Protein AF-A0A9W6CV17-F1 (afdb_monomer)

Solvent-accessible surface area (backbone atoms only — not comparable to full-atom values): 9770 Å² total; per-residue (Å²): 111,50,43,61,53,13,47,53,50,26,50,51,49,50,50,49,50,48,40,35,46,72,74,51,66,40,60,52,39,63,78,33,70,51,33,26,54,50,50,32,48,41,53,52,23,43,46,44,21,48,51,30,39,49,51,51,51,50,49,57,75,75,49,64,76,83,65,55,75,79,55,59,65,68,59,49,50,50,53,42,50,38,53,51,34,48,50,51,26,53,16,34,45,41,48,72,43,72,82,47,86,52,46,82,39,36,80,65,40,42,60,50,13,60,59,54,61,73,52,98,64,67,48,85,57,50,26,59,52,37,43,52,53,28,52,52,47,50,54,50,51,63,71,46,35,86,81,42,80,62,47,48,74,58,48,51,59,51,53,48,60,74,45,63,90,52,69,56,69,58,57,53,50,51,55,52,54,65,73,73,111

Sequence (181 aa):
MLIAFGFVSLFVVAQLYALLIKVYPIEYFVSGTGRGYLKFGLELTGLVLFVGLTLGLIHRIMHTEQEKVLVDMRLLLLLWLIVATGFMTEAFRFVTEPHDVFIQYSFMMAPLARWLGKFPWQWDVLYPSMWVIHVILIAFFFAVIPFTKFVHIFIAPIGRSITMGRDTSMLKREKIAEGLL

Radius of gyration: 21.6 Å; Cα contacts (8 Å, |Δi|>4): 135; chains: 1; bounding box: 69×31×54 Å

Secondary structure (DSSP, 8-state):
-HHHHHHHHHHHHHHHHHIIIIIS--HHHHTSHHHHHHHHHHHHHHHHHHHHHHHHHHHHHHS-TTGGGTS-HHHHHHHHHHHHHHHHHHHHHHHH-TT-TTGGG-SSHHHHHHHHTTS---HHHHHHHHHHHHHHHHHHHHHHGGGSTTHHHHHHHHHHHHHTTS-HHHHHHHHHHHTT-

Organism: NCBI:txid40218

Structure (mmCIF, N/CA/C/O backbone):
data_AF-A0A9W6CV17-F1
#
_entry.id   AF-A0A9W6CV17-F1
#
loop_
_atom_site.group_PDB
_atom_site.id
_atom_site.type_symbol
_atom_site.label_atom_id
_atom_site.label_alt_id
_atom_site.label_comp_id
_atom_site.label_asym_id
_atom_site.label_entity_id
_atom_site.label_seq_id
_atom_site.pdbx_PDB_ins_code
_atom_site.Cartn_x
_atom_site.Cartn_y
_atom_site.Cartn_z
_atom_site.occupancy
_atom_site.B_iso_or_equiv
_atom_site.auth_seq_id
_atom_site.auth_comp_id
_atom_site.auth_asym_id
_atom_site.auth_atom_id
_atom_site.pdbx_PDB_model_num
ATOM 1 N N . MET A 1 1 ? -6.202 11.620 11.126 1.00 73.19 1 MET A N 1
ATOM 2 C CA . MET A 1 1 ? -6.579 11.870 9.713 1.00 73.19 1 MET A CA 1
ATOM 3 C C . MET A 1 1 ? -5.620 11.229 8.711 1.00 73.19 1 MET A C 1
ATOM 5 O O . MET A 1 1 ? -6.108 10.649 7.752 1.00 73.19 1 MET A O 1
ATOM 9 N N . LEU A 1 2 ? -4.299 11.241 8.953 1.00 86.94 2 LEU A N 1
ATOM 10 C CA . LEU A 1 2 ? -3.296 10.622 8.065 1.00 86.94 2 LEU A CA 1
ATOM 11 C C . LEU A 1 2 ? -3.575 9.151 7.717 1.00 86.94 2 LEU A C 1
ATOM 13 O O . LEU A 1 2 ? -3.533 8.801 6.547 1.00 86.94 2 LEU A O 1
ATOM 17 N N . ILE A 1 3 ? -3.928 8.313 8.702 1.00 88.19 3 ILE A N 1
ATOM 18 C CA . ILE A 1 3 ? -4.226 6.886 8.466 1.00 88.19 3 ILE A CA 1
ATOM 19 C C . ILE A 1 3 ? -5.393 6.718 7.483 1.00 88.19 3 ILE A C 1
ATOM 21 O O . ILE A 1 3 ? -5.276 5.982 6.513 1.00 88.19 3 ILE A O 1
ATOM 25 N N . ALA A 1 4 ? -6.512 7.414 7.702 1.00 87.12 4 ALA A N 1
ATOM 26 C CA . ALA A 1 4 ? -7.693 7.285 6.847 1.00 87.12 4 ALA A CA 1
ATOM 27 C C . ALA A 1 4 ? -7.431 7.808 5.427 1.00 87.12 4 ALA A C 1
ATOM 29 O O . ALA A 1 4 ? -7.748 7.129 4.455 1.00 87.12 4 ALA A O 1
ATOM 30 N N . PHE A 1 5 ? -6.811 8.985 5.307 1.00 89.81 5 PHE A N 1
ATOM 31 C CA . PHE A 1 5 ? -6.459 9.561 4.010 1.00 89.81 5 PHE A CA 1
ATOM 32 C C . PHE A 1 5 ? -5.456 8.683 3.251 1.00 89.81 5 PHE A C 1
ATOM 34 O O . PHE A 1 5 ? -5.683 8.358 2.088 1.00 89.81 5 PHE A O 1
ATOM 41 N N . GLY A 1 6 ? -4.385 8.247 3.919 1.00 92.56 6 GLY A N 1
ATOM 42 C CA . GLY A 1 6 ? -3.386 7.345 3.350 1.00 92.56 6 GLY A CA 1
ATOM 43 C C . GLY A 1 6 ? -3.998 6.016 2.910 1.00 92.56 6 GLY A C 1
ATOM 44 O O . GLY A 1 6 ? -3.751 5.577 1.797 1.00 92.56 6 GLY A O 1
ATOM 45 N N . PHE A 1 7 ? -4.865 5.414 3.729 1.00 92.31 7 PHE A N 1
ATOM 46 C CA . PHE A 1 7 ? -5.537 4.158 3.390 1.00 92.31 7 PHE A CA 1
ATOM 47 C C . PHE A 1 7 ? -6.456 4.293 2.177 1.00 92.31 7 PHE A C 1
ATOM 49 O O . PHE A 1 7 ? -6.349 3.504 1.245 1.00 92.31 7 PHE A O 1
ATOM 56 N N . VAL A 1 8 ? -7.341 5.294 2.166 1.00 91.75 8 VAL A N 1
ATOM 57 C CA . VAL A 1 8 ? -8.293 5.489 1.063 1.00 91.75 8 VAL A CA 1
ATOM 58 C C . VAL A 1 8 ? -7.560 5.814 -0.234 1.00 91.75 8 VAL A C 1
ATOM 60 O O . VAL A 1 8 ? -7.855 5.214 -1.264 1.00 91.75 8 VAL A O 1
ATOM 63 N N . SER A 1 9 ? -6.587 6.725 -0.191 1.00 93.38 9 SER A N 1
ATOM 64 C CA . SER A 1 9 ? -5.805 7.083 -1.377 1.00 93.38 9 SER A CA 1
ATOM 65 C C . SER A 1 9 ? -4.982 5.901 -1.898 1.00 93.38 9 SER A C 1
ATOM 67 O O . SER A 1 9 ? -5.059 5.612 -3.089 1.00 93.38 9 SER A O 1
ATOM 69 N N . LEU A 1 10 ? -4.290 5.158 -1.024 1.00 94.81 10 LEU A N 1
ATOM 70 C CA . LEU A 1 10 ? -3.556 3.950 -1.405 1.00 94.81 10 LEU A CA 1
ATOM 71 C C . LEU A 1 10 ? -4.487 2.909 -2.026 1.00 94.81 10 LEU A C 1
ATOM 73 O O . LEU A 1 10 ? -4.174 2.357 -3.076 1.00 94.81 10 LEU A O 1
ATOM 77 N N . PHE A 1 11 ? -5.644 2.664 -1.408 1.00 93.62 11 PHE A N 1
ATOM 78 C CA . PHE A 1 11 ? -6.626 1.715 -1.917 1.00 93.62 11 PHE A CA 1
ATOM 79 C C . PHE A 1 11 ? -7.116 2.113 -3.314 1.00 93.62 11 PHE A C 1
ATOM 81 O O . PHE A 1 11 ? -7.068 1.294 -4.227 1.00 93.62 11 PHE A O 1
ATOM 88 N N . VAL A 1 12 ? -7.521 3.372 -3.508 1.00 94.81 12 VAL A N 1
ATOM 89 C CA . VAL A 1 12 ? -7.988 3.878 -4.809 1.00 94.81 12 VAL A CA 1
ATOM 90 C C . VAL A 1 12 ? -6.894 3.770 -5.869 1.00 94.81 12 VAL A C 1
ATOM 92 O O . VAL A 1 12 ? -7.147 3.228 -6.942 1.00 94.81 12 VAL A O 1
ATOM 95 N N . VAL A 1 13 ? -5.673 4.228 -5.578 1.00 94.75 13 VAL A N 1
ATOM 96 C CA . VAL A 1 13 ? -4.560 4.163 -6.538 1.00 94.75 13 VAL A CA 1
ATOM 97 C C . VAL A 1 13 ? -4.194 2.708 -6.854 1.00 94.75 13 VAL A C 1
ATOM 99 O O . VAL A 1 13 ? -3.942 2.392 -8.014 1.00 94.75 13 VAL A O 1
ATOM 102 N N . ALA A 1 14 ? -4.237 1.799 -5.875 1.00 93.38 14 ALA A N 1
ATOM 103 C CA . ALA A 1 14 ? -4.003 0.370 -6.091 1.00 93.38 14 ALA A CA 1
ATOM 104 C C . ALA A 1 14 ? -5.071 -0.272 -6.985 1.00 93.38 14 ALA A C 1
ATOM 106 O O . ALA A 1 14 ? -4.726 -1.035 -7.889 1.00 93.38 14 ALA A O 1
ATOM 107 N N . GLN A 1 15 ? -6.350 0.069 -6.790 1.00 94.06 15 GLN A N 1
ATOM 108 C CA . GLN A 1 15 ? -7.419 -0.397 -7.676 1.00 94.06 15 GLN A CA 1
ATOM 109 C C . GLN A 1 15 ? -7.264 0.175 -9.087 1.00 94.06 15 GLN A C 1
ATOM 111 O O . GLN A 1 15 ? -7.367 -0.573 -10.055 1.00 94.06 15 GLN A O 1
ATOM 116 N N . LEU A 1 16 ? -6.950 1.467 -9.227 1.00 93.62 16 LEU A N 1
ATOM 117 C CA . LEU A 1 16 ? -6.692 2.081 -10.532 1.00 93.62 16 LEU A CA 1
ATOM 118 C C . LEU A 1 16 ? -5.502 1.426 -11.240 1.00 93.62 16 LEU A C 1
ATOM 120 O O . LEU A 1 16 ? -5.610 1.093 -12.415 1.00 93.62 16 LEU A O 1
ATOM 124 N N . TYR A 1 17 ? -4.400 1.175 -10.531 1.00 92.50 17 TYR A N 1
ATOM 125 C CA . TYR A 1 17 ? -3.241 0.465 -11.073 1.00 92.50 17 TYR A CA 1
ATOM 126 C C . TYR A 1 17 ? -3.622 -0.930 -11.577 1.00 92.50 17 TYR A C 1
ATOM 128 O O . TYR A 1 17 ? -3.286 -1.297 -12.701 1.00 92.50 17 TYR A O 1
ATOM 136 N N . ALA A 1 18 ? -4.364 -1.702 -10.778 1.00 90.94 18 ALA A N 1
ATOM 137 C CA . ALA A 1 18 ? -4.810 -3.033 -11.175 1.00 90.94 18 ALA A CA 1
ATOM 138 C C . ALA A 1 18 ? -5.755 -2.987 -12.388 1.00 90.94 18 ALA A C 1
ATOM 140 O O . ALA A 1 18 ? -5.575 -3.757 -13.331 1.00 90.94 18 ALA A O 1
ATOM 141 N N . LEU A 1 19 ? -6.722 -2.068 -12.398 1.00 92.81 19 LEU A N 1
ATOM 142 C CA . LEU A 1 19 ? -7.689 -1.921 -13.484 1.00 92.81 19 LEU A CA 1
ATOM 143 C C . LEU A 1 19 ? -7.022 -1.497 -14.795 1.00 92.81 19 LEU A C 1
ATOM 145 O O . LEU A 1 19 ? -7.241 -2.148 -15.810 1.00 92.81 19 LEU A O 1
ATOM 149 N N . LEU A 1 20 ? -6.187 -0.456 -14.774 1.00 92.06 20 LEU A N 1
ATOM 150 C CA . LEU A 1 20 ? -5.591 0.150 -15.974 1.00 92.06 20 LEU A CA 1
ATOM 151 C C . LEU A 1 20 ? -4.464 -0.683 -16.598 1.00 92.06 20 LEU A C 1
ATOM 153 O O . LEU A 1 20 ? -4.095 -0.453 -17.747 1.00 92.06 20 LEU A O 1
ATOM 157 N N . ILE A 1 21 ? -3.890 -1.622 -15.843 1.00 88.25 21 ILE A N 1
ATOM 158 C CA . ILE A 1 21 ? -2.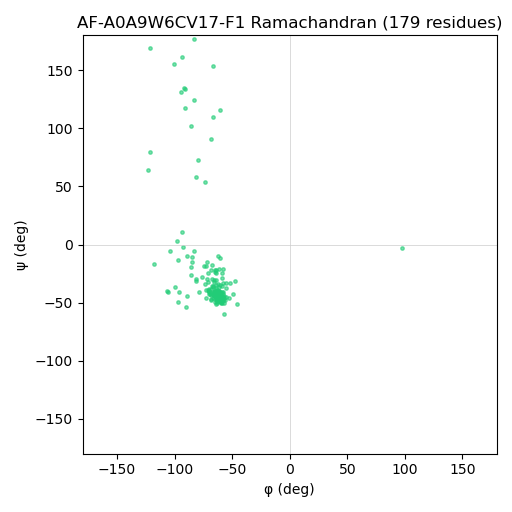785 -2.463 -16.321 1.00 88.25 21 ILE A CA 1
ATOM 159 C C . ILE A 1 21 ? -3.245 -3.892 -16.596 1.00 88.25 21 ILE A C 1
ATOM 161 O O . ILE A 1 21 ? -2.796 -4.484 -17.573 1.00 88.25 21 ILE A O 1
ATOM 165 N N . LYS A 1 22 ? -4.111 -4.467 -15.748 1.00 88.88 22 LYS A N 1
ATOM 166 C CA . LYS A 1 22 ? -4.501 -5.883 -15.860 1.00 88.88 22 LYS A CA 1
ATOM 167 C C . LYS A 1 22 ? -5.849 -6.106 -16.537 1.00 88.88 22 LYS A C 1
ATOM 169 O O . LYS A 1 22 ? -5.994 -7.110 -17.222 1.00 88.88 22 LYS A O 1
ATOM 174 N N . VAL A 1 23 ? -6.833 -5.233 -16.313 1.00 90.69 23 VAL A N 1
ATOM 175 C CA . VAL A 1 23 ? -8.213 -5.455 -16.791 1.00 90.69 23 VAL A CA 1
ATOM 176 C C . VAL A 1 23 ? -8.465 -4.722 -18.105 1.00 90.69 23 VAL A C 1
ATOM 178 O O . VAL A 1 23 ? -8.921 -5.321 -19.072 1.00 90.69 23 VAL A O 1
ATOM 181 N N . TYR A 1 24 ? -8.120 -3.438 -18.150 1.00 90.50 24 TYR A N 1
ATOM 182 C CA . TYR A 1 24 ? -8.226 -2.573 -19.319 1.00 90.50 24 TYR A CA 1
ATOM 183 C C . TYR A 1 24 ? -6.832 -2.038 -19.647 1.00 90.50 24 TYR A C 1
ATOM 185 O O . TYR A 1 24 ? -6.520 -0.919 -19.241 1.00 90.50 24 TYR A O 1
ATOM 193 N N . PRO A 1 2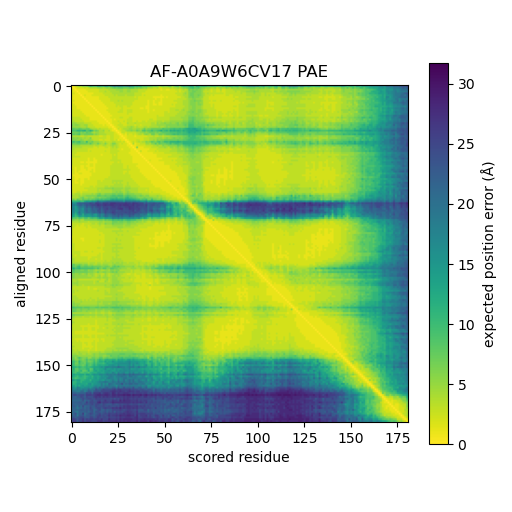5 ? -5.970 -2.836 -20.308 1.00 87.38 25 PRO A N 1
ATOM 194 C CA . PRO A 1 25 ? -4.582 -2.471 -20.568 1.00 87.38 25 PRO A CA 1
ATOM 195 C C . PRO A 1 25 ? -4.514 -1.310 -21.566 1.00 87.38 25 PRO A C 1
ATOM 197 O O . PRO A 1 25 ? -4.477 -1.498 -22.779 1.00 87.38 25 PRO A O 1
ATOM 200 N N . ILE A 1 26 ? -4.509 -0.088 -21.043 1.00 88.19 26 ILE A N 1
ATOM 201 C CA . ILE A 1 26 ? -4.301 1.128 -21.829 1.00 88.19 26 ILE A CA 1
ATOM 202 C C . ILE A 1 26 ? -2.790 1.308 -21.993 1.00 88.19 26 ILE A C 1
ATOM 204 O O . ILE A 1 26 ? -2.075 1.398 -20.995 1.00 88.19 26 ILE A O 1
ATOM 208 N N . GLU A 1 27 ? -2.297 1.409 -23.231 1.00 88.88 27 GLU A N 1
ATOM 209 C CA . GLU A 1 27 ? -0.854 1.458 -23.542 1.00 88.88 27 GLU A CA 1
ATOM 210 C C . GLU A 1 27 ? -0.085 2.486 -22.696 1.00 88.88 27 GLU A C 1
ATOM 212 O O . GLU A 1 27 ? 0.964 2.177 -22.126 1.00 88.88 27 GLU A O 1
ATOM 217 N N . TYR A 1 28 ? -0.662 3.677 -22.506 1.00 89.19 28 TYR A N 1
ATOM 218 C CA . TYR A 1 28 ? -0.089 4.738 -21.674 1.00 89.19 28 TYR A CA 1
ATOM 219 C C . TYR A 1 28 ? 0.215 4.307 -20.224 1.00 89.19 28 TYR A C 1
ATOM 221 O O . TYR A 1 28 ? 1.181 4.783 -19.627 1.00 89.19 28 TYR A O 1
ATOM 229 N N . PHE A 1 29 ? -0.585 3.404 -19.651 1.00 90.00 29 PHE A N 1
ATOM 230 C CA . PHE A 1 29 ? -0.416 2.891 -18.288 1.00 90.00 29 PHE A CA 1
ATOM 231 C C . PHE A 1 29 ? 0.330 1.553 -18.223 1.00 90.00 29 PHE A C 1
ATOM 233 O O . PHE A 1 29 ? 0.772 1.164 -17.144 1.00 90.00 29 PHE A O 1
ATOM 240 N N . VAL A 1 30 ? 0.503 0.854 -19.347 1.00 88.25 30 VAL A N 1
ATOM 241 C CA . VAL A 1 30 ? 1.235 -0.422 -19.411 1.00 88.25 30 VAL A CA 1
ATOM 242 C C . VAL A 1 30 ? 2.723 -0.193 -19.682 1.00 88.25 30 VAL A C 1
ATOM 244 O O . VAL A 1 30 ? 3.574 -0.666 -18.918 1.00 88.25 30 VAL A O 1
ATOM 247 N N . SER A 1 31 ? 3.031 0.544 -20.752 1.00 88.06 31 SER A N 1
ATOM 248 C CA . SER A 1 31 ? 4.391 0.818 -21.235 1.00 88.06 31 SER A CA 1
ATOM 249 C C . SER A 1 31 ? 4.751 2.307 -21.210 1.00 88.06 31 SER A C 1
ATOM 251 O O . SER A 1 31 ? 5.931 2.649 -21.265 1.00 88.06 31 SER A O 1
ATOM 253 N N . GLY A 1 32 ? 3.760 3.194 -21.098 1.00 90.75 32 GLY A N 1
ATOM 254 C CA . GLY A 1 32 ? 3.972 4.637 -21.044 1.00 90.75 32 GLY A CA 1
ATOM 255 C C . GLY A 1 32 ? 4.323 5.187 -19.656 1.00 90.75 32 GLY A C 1
ATOM 256 O O . GLY A 1 32 ? 4.320 4.495 -18.635 1.00 90.75 32 GLY A O 1
ATOM 257 N N . THR A 1 33 ? 4.579 6.496 -19.613 1.00 91.12 33 THR A N 1
ATOM 258 C CA . THR A 1 33 ? 4.910 7.252 -18.390 1.00 91.12 33 THR A CA 1
ATOM 259 C C . THR A 1 33 ? 3.790 7.235 -17.345 1.00 91.12 33 THR A C 1
ATOM 261 O O . THR A 1 33 ? 4.062 7.399 -16.154 1.00 91.12 33 THR A O 1
ATOM 264 N N . GLY A 1 34 ? 2.546 6.959 -17.755 1.00 90.94 34 GLY A N 1
ATOM 265 C CA . GLY A 1 34 ? 1.402 6.781 -16.863 1.00 90.94 34 GLY A CA 1
ATOM 266 C C . GLY A 1 34 ? 1.637 5.714 -15.799 1.00 90.94 34 GLY A C 1
ATOM 267 O O . GLY A 1 34 ? 1.271 5.914 -14.640 1.00 90.94 34 GLY A O 1
ATOM 268 N N . ARG A 1 35 ? 2.325 4.618 -16.149 1.00 91.62 35 ARG A N 1
ATOM 269 C CA . ARG A 1 35 ? 2.703 3.578 -15.181 1.00 91.62 35 ARG A CA 1
ATOM 270 C C . ARG A 1 35 ? 3.614 4.120 -14.087 1.00 91.62 35 ARG A C 1
ATOM 272 O O . ARG A 1 35 ? 3.441 3.786 -12.917 1.00 91.62 35 ARG A O 1
ATOM 279 N N . GLY A 1 36 ? 4.566 4.965 -14.477 1.00 92.25 36 GLY A N 1
ATOM 280 C CA . GLY A 1 36 ? 5.495 5.627 -13.571 1.00 92.25 36 GLY A CA 1
ATOM 281 C C . GLY A 1 36 ? 4.775 6.504 -12.551 1.00 92.25 36 GLY A C 1
ATOM 282 O O . GLY A 1 36 ? 4.997 6.361 -11.351 1.00 92.25 36 GLY A O 1
ATOM 283 N N . TYR A 1 37 ? 3.837 7.340 -13.004 1.00 93.62 37 TYR A N 1
ATOM 284 C CA . TYR A 1 37 ? 3.034 8.175 -12.103 1.00 93.62 37 TYR A CA 1
ATOM 285 C C . TYR A 1 37 ? 2.164 7.360 -11.144 1.00 93.62 37 TYR A C 1
ATOM 287 O O . TYR A 1 37 ? 2.059 7.716 -9.971 1.00 93.62 37 TYR A O 1
ATOM 295 N N . LEU A 1 38 ? 1.572 6.252 -11.603 1.00 93.50 38 LEU A N 1
ATOM 296 C CA . LEU A 1 38 ? 0.816 5.369 -10.715 1.00 93.50 38 LEU A CA 1
ATOM 297 C C . LEU A 1 38 ? 1.721 4.716 -9.662 1.00 93.50 38 LEU A C 1
ATOM 299 O O . LEU A 1 38 ? 1.353 4.696 -8.491 1.00 93.50 38 LEU A O 1
ATOM 303 N N . LYS A 1 39 ? 2.919 4.246 -10.042 1.00 92.62 39 LYS A N 1
ATOM 304 C CA . LYS A 1 39 ? 3.912 3.721 -9.086 1.00 92.62 39 LYS A CA 1
ATOM 305 C C . LYS A 1 39 ? 4.324 4.774 -8.056 1.00 92.62 39 LYS A C 1
ATOM 307 O O . LYS A 1 39 ? 4.309 4.494 -6.861 1.00 92.62 39 LYS A O 1
ATOM 312 N N . PHE A 1 40 ? 4.615 5.995 -8.503 1.00 95.00 40 PHE A N 1
ATOM 313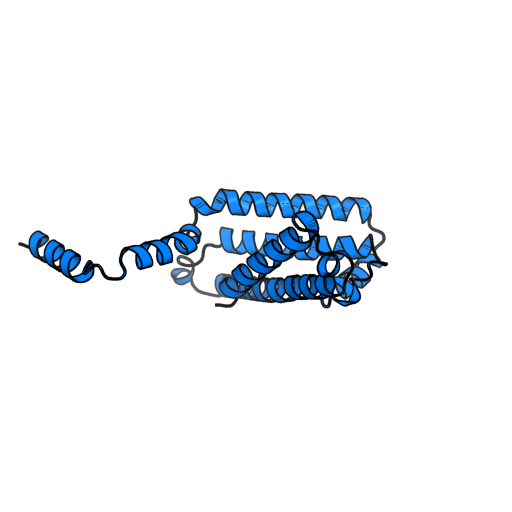 C CA . PHE A 1 40 ? 4.915 7.113 -7.608 1.00 95.00 40 PHE A CA 1
ATOM 314 C C . PHE A 1 40 ? 3.758 7.383 -6.632 1.00 95.00 40 PHE A C 1
ATOM 316 O O . PHE A 1 40 ? 3.973 7.536 -5.431 1.00 95.00 40 PHE A O 1
ATOM 323 N N . GLY A 1 41 ? 2.517 7.388 -7.133 1.00 95.44 41 GLY A N 1
ATOM 324 C CA . GLY A 1 41 ? 1.317 7.554 -6.316 1.00 95.44 41 GLY A CA 1
ATOM 325 C C . GLY A 1 41 ? 1.153 6.455 -5.264 1.00 95.44 41 GLY A C 1
ATOM 326 O O . GLY A 1 41 ? 0.814 6.760 -4.119 1.00 95.44 41 GLY A O 1
ATOM 327 N N . LEU A 1 42 ? 1.437 5.197 -5.614 1.00 95.56 42 LEU A N 1
ATOM 328 C CA . LEU A 1 42 ? 1.421 4.071 -4.674 1.00 95.56 42 LEU A CA 1
ATOM 329 C C . LEU A 1 42 ? 2.453 4.250 -3.558 1.00 95.56 42 LEU A C 1
ATOM 331 O O . LEU A 1 42 ? 2.116 4.078 -2.388 1.00 95.56 42 LEU A O 1
ATOM 335 N N . GLU A 1 43 ? 3.682 4.648 -3.890 1.00 95.62 43 GLU A N 1
ATOM 336 C CA . GLU A 1 43 ? 4.711 4.890 -2.875 1.00 95.62 43 GLU A CA 1
ATOM 337 C C . GLU A 1 43 ? 4.367 6.069 -1.968 1.00 95.62 43 GLU A C 1
ATOM 339 O O . GLU A 1 43 ? 4.490 5.963 -0.748 1.00 95.62 43 GLU A O 1
ATOM 344 N N . LEU A 1 44 ? 3.892 7.178 -2.540 1.00 96.19 44 LEU A N 1
ATOM 345 C CA . LEU A 1 44 ? 3.551 8.377 -1.782 1.00 96.19 44 LEU A CA 1
ATOM 346 C C . LEU A 1 44 ? 2.396 8.116 -0.807 1.00 96.19 44 LEU A C 1
ATOM 348 O O . LEU A 1 44 ? 2.493 8.417 0.383 1.00 96.19 44 LEU A O 1
ATOM 352 N N . THR A 1 45 ? 1.301 7.541 -1.301 1.00 96.38 45 THR A N 1
ATOM 353 C CA . THR A 1 45 ? 0.113 7.251 -0.481 1.00 96.38 45 THR A CA 1
ATOM 354 C C . THR A 1 45 ? 0.389 6.152 0.544 1.00 96.38 45 THR A C 1
ATOM 356 O O . THR A 1 45 ? -0.017 6.273 1.704 1.00 96.38 45 THR A O 1
ATOM 359 N N . GLY A 1 46 ? 1.170 5.138 0.160 1.00 96.25 46 GLY A N 1
ATOM 360 C CA . GLY A 1 46 ? 1.680 4.119 1.069 1.00 96.25 46 GLY A CA 1
ATOM 361 C C . GLY A 1 46 ? 2.527 4.720 2.186 1.00 96.25 46 GLY A C 1
ATOM 362 O O . GLY A 1 46 ? 2.379 4.328 3.341 1.00 96.25 46 GLY A O 1
ATOM 363 N N . LEU A 1 47 ? 3.375 5.707 1.879 1.00 96.31 47 LEU A N 1
ATOM 364 C CA . LEU A 1 47 ? 4.258 6.330 2.864 1.00 96.31 47 LEU A CA 1
ATOM 365 C C . LEU A 1 47 ? 3.458 7.173 3.857 1.00 96.31 47 LEU A C 1
ATOM 367 O O . LEU A 1 47 ? 3.678 7.077 5.063 1.00 96.31 47 LEU A O 1
ATOM 371 N N . VAL A 1 48 ? 2.483 7.943 3.368 1.00 96.75 48 VAL A N 1
ATOM 372 C CA . VAL A 1 48 ? 1.555 8.701 4.222 1.00 96.75 48 VAL A CA 1
ATOM 373 C C . VAL A 1 48 ? 0.820 7.767 5.186 1.00 96.75 48 VAL A C 1
ATOM 375 O O . VAL A 1 48 ? 0.725 8.061 6.382 1.00 96.75 48 VAL A O 1
ATOM 378 N N . LEU A 1 49 ? 0.337 6.623 4.690 1.00 96.38 49 LEU A N 1
ATOM 379 C CA . LEU A 1 49 ? -0.294 5.609 5.528 1.00 96.38 49 LEU A CA 1
ATOM 380 C C . LEU A 1 49 ? 0.697 5.030 6.546 1.00 96.38 49 LEU A C 1
ATOM 382 O O . LEU A 1 49 ? 0.388 4.991 7.735 1.00 96.38 49 LEU A O 1
ATOM 386 N N . PHE A 1 50 ? 1.891 4.626 6.112 1.00 96.75 50 PHE A N 1
ATOM 387 C CA . PHE A 1 50 ? 2.913 4.022 6.967 1.00 96.75 50 PHE A CA 1
ATOM 388 C C . PHE A 1 50 ? 3.350 4.944 8.109 1.00 96.75 50 PHE A C 1
ATOM 390 O O . PHE A 1 50 ? 3.427 4.513 9.261 1.00 96.75 50 PHE A O 1
ATOM 397 N N . VAL A 1 51 ? 3.570 6.229 7.816 1.00 96.44 51 VAL A N 1
ATOM 398 C CA . VAL A 1 51 ? 3.880 7.251 8.825 1.00 96.44 51 VAL A CA 1
ATOM 399 C C . VAL A 1 51 ? 2.710 7.405 9.792 1.00 96.44 51 VAL A C 1
ATOM 401 O O . VAL A 1 51 ? 2.911 7.367 11.004 1.00 96.44 51 VAL A O 1
ATOM 404 N N . GLY A 1 52 ? 1.478 7.502 9.284 1.00 94.12 52 GLY A N 1
ATOM 405 C CA . GLY A 1 52 ? 0.284 7.584 10.124 1.00 94.12 52 GLY A CA 1
ATOM 406 C C . GLY A 1 52 ? 0.136 6.390 11.073 1.00 94.12 52 GLY A C 1
ATOM 407 O O . GLY A 1 52 ? -0.175 6.577 12.248 1.00 94.12 52 GLY A O 1
ATOM 408 N N . LEU A 1 53 ? 0.390 5.174 10.586 1.00 94.06 53 LEU A N 1
ATOM 409 C CA . LEU A 1 53 ? 0.332 3.945 11.381 1.00 94.06 53 LEU A CA 1
ATOM 410 C C . LEU A 1 53 ? 1.451 3.886 12.418 1.00 94.06 53 LEU A C 1
ATOM 412 O O . LEU A 1 53 ? 1.192 3.553 13.570 1.00 94.06 53 LEU A O 1
ATOM 416 N N . THR A 1 54 ? 2.671 4.256 12.031 1.00 94.31 54 THR A N 1
ATOM 417 C CA . THR A 1 54 ? 3.833 4.280 12.929 1.00 94.31 54 THR A CA 1
ATOM 418 C C . THR A 1 54 ? 3.622 5.283 14.062 1.00 94.31 54 THR A C 1
ATOM 420 O O . THR A 1 54 ? 3.789 4.935 15.228 1.00 94.31 54 THR A O 1
ATOM 423 N N . LEU A 1 55 ? 3.154 6.496 13.748 1.00 92.12 55 LEU A N 1
ATOM 424 C CA . LEU A 1 55 ? 2.785 7.490 14.758 1.00 92.12 55 LEU A CA 1
ATOM 425 C C . LEU A 1 55 ? 1.638 6.997 15.647 1.00 92.12 55 LEU A C 1
ATOM 427 O O . LEU A 1 55 ? 1.684 7.193 16.857 1.00 92.12 55 LEU A O 1
ATOM 431 N N . GLY A 1 56 ? 0.640 6.316 15.077 1.00 89.00 56 GLY A N 1
ATOM 432 C CA . GLY A 1 56 ? -0.447 5.705 15.843 1.00 89.00 56 GLY A CA 1
ATOM 433 C C . GLY A 1 56 ? 0.036 4.625 16.817 1.00 89.00 56 GLY A C 1
ATOM 434 O O . GLY A 1 56 ? -0.448 4.558 17.947 1.00 89.00 56 GLY A O 1
ATOM 435 N N . LEU A 1 57 ? 1.007 3.801 16.407 1.00 89.75 57 LEU A N 1
ATOM 436 C CA . LEU A 1 57 ? 1.620 2.776 17.254 1.00 89.75 57 LEU A CA 1
ATOM 437 C C . LEU A 1 57 ? 2.445 3.409 18.378 1.00 89.75 57 LEU A C 1
ATOM 439 O O . LEU A 1 57 ? 2.263 3.042 19.536 1.00 89.75 57 LEU A O 1
ATOM 443 N N . ILE A 1 58 ? 3.293 4.392 18.056 1.00 89.62 58 ILE A N 1
ATOM 444 C CA . ILE A 1 58 ? 4.100 5.130 19.040 1.00 89.62 58 ILE A CA 1
ATOM 445 C C . ILE A 1 58 ? 3.193 5.819 20.062 1.00 89.62 58 ILE A C 1
ATOM 447 O O . ILE A 1 58 ? 3.366 5.632 21.264 1.00 89.62 58 ILE A O 1
ATOM 451 N N . HIS A 1 59 ? 2.184 6.560 19.594 1.00 84.50 59 HIS A N 1
ATOM 452 C CA . HIS A 1 59 ? 1.223 7.243 20.456 1.00 84.50 59 HIS A CA 1
ATOM 453 C C . HIS A 1 59 ? 0.550 6.261 21.420 1.00 84.50 59 HIS A C 1
ATOM 455 O O . HIS A 1 59 ? 0.510 6.510 22.622 1.00 84.50 59 HIS A O 1
ATOM 461 N N . ARG A 1 60 ? 0.125 5.093 20.924 1.00 79.62 60 ARG A N 1
ATOM 462 C CA . ARG A 1 60 ? -0.490 4.051 21.753 1.00 79.62 60 ARG A CA 1
ATOM 463 C C . ARG A 1 60 ? 0.452 3.474 22.809 1.00 79.62 60 ARG A C 1
ATOM 465 O O . ARG A 1 60 ? 0.003 3.177 23.913 1.00 79.62 60 ARG A O 1
ATOM 472 N N . ILE A 1 61 ? 1.718 3.248 22.463 1.00 82.69 61 ILE A N 1
ATOM 473 C CA . ILE A 1 61 ? 2.711 2.715 23.406 1.00 82.69 61 ILE A CA 1
ATOM 474 C C . ILE A 1 61 ? 2.992 3.744 24.509 1.00 82.69 61 ILE A C 1
ATOM 476 O O . ILE A 1 61 ? 3.166 3.365 25.662 1.00 82.69 61 ILE A O 1
ATOM 480 N N . MET A 1 62 ? 2.991 5.035 24.165 1.00 83.69 62 MET A N 1
ATOM 481 C CA . MET A 1 62 ? 3.332 6.119 25.087 1.00 83.69 62 MET A CA 1
ATOM 482 C C . MET A 1 62 ? 2.162 6.631 25.948 1.00 83.69 62 MET A C 1
ATOM 484 O O . MET A 1 62 ? 2.420 7.187 27.010 1.00 83.69 62 MET A O 1
ATOM 488 N N . HIS A 1 63 ? 0.902 6.508 25.511 1.00 76.31 63 HIS A N 1
ATOM 489 C CA . HIS A 1 63 ? -0.255 7.132 26.183 1.00 76.31 63 HIS A CA 1
ATOM 490 C C . HIS A 1 63 ? -1.062 6.150 27.062 1.00 76.31 63 HIS A C 1
ATOM 492 O O . HIS A 1 63 ? -1.019 4.930 26.886 1.00 76.31 63 HIS A O 1
ATOM 498 N N . THR A 1 64 ? -1.771 6.703 28.057 1.00 58.91 64 THR A N 1
ATOM 499 C CA . THR A 1 64 ? -2.408 5.988 29.186 1.00 58.91 64 THR A CA 1
ATOM 500 C C . THR A 1 64 ? -3.572 5.067 28.776 1.00 58.91 64 THR A C 1
ATOM 502 O O . THR A 1 64 ? -4.259 5.291 27.783 1.00 58.91 64 THR A O 1
ATOM 505 N N . GLU A 1 65 ? -3.813 4.024 29.583 1.00 59.97 65 GLU A N 1
ATOM 506 C CA . GLU A 1 65 ? -4.789 2.931 29.380 1.00 59.97 65 GLU A CA 1
ATOM 507 C C . GLU A 1 65 ? -6.211 3.362 28.965 1.00 59.97 65 GLU A C 1
ATOM 509 O O . GLU A 1 65 ? -6.867 2.651 28.203 1.00 59.97 65 GLU A O 1
ATOM 514 N N . GLN A 1 66 ? -6.690 4.533 29.398 1.00 58.53 66 GLN A N 1
ATOM 515 C CA . GLN A 1 66 ? -8.048 5.008 29.092 1.00 58.53 66 GLN A CA 1
ATOM 516 C C . GLN A 1 66 ? -8.260 5.338 27.600 1.00 58.53 66 GLN A C 1
ATOM 518 O O . GLN A 1 66 ? -9.354 5.133 27.076 1.00 58.53 66 GLN A O 1
ATOM 523 N N . GLU A 1 67 ? -7.218 5.762 26.876 1.00 57.41 67 GLU A N 1
ATOM 524 C CA . GLU A 1 67 ? -7.298 6.081 25.437 1.00 57.41 67 GLU A CA 1
ATOM 525 C C . GLU A 1 67 ? -7.122 4.837 24.541 1.00 57.41 67 GLU A C 1
ATOM 527 O O . GLU A 1 67 ? -7.500 4.832 23.363 1.00 57.41 67 GLU A O 1
ATOM 532 N N . LYS A 1 68 ? -6.620 3.723 25.100 1.00 55.75 68 LYS A N 1
ATOM 533 C CA . LYS A 1 68 ? -6.345 2.472 24.365 1.00 55.75 68 LYS A CA 1
ATOM 534 C C . LYS A 1 68 ? -7.605 1.712 23.941 1.00 55.75 68 LYS A C 1
ATOM 536 O O . LYS A 1 68 ? -7.513 0.837 23.079 1.00 55.75 68 LYS A O 1
ATOM 541 N N . VAL A 1 69 ? -8.767 2.047 24.508 1.00 58.19 69 VAL A N 1
ATOM 542 C CA . VAL A 1 69 ? -10.071 1.420 24.209 1.00 58.19 69 VAL A CA 1
ATOM 543 C C . VAL A 1 69 ? -10.594 1.815 22.818 1.00 58.19 69 VAL A C 1
ATOM 545 O O . VAL A 1 69 ? -11.297 1.047 22.147 1.00 58.19 69 VAL A O 1
ATOM 548 N N . LEU A 1 70 ? -10.243 3.014 22.346 1.00 57.72 70 LEU A N 1
ATOM 549 C CA . LEU A 1 70 ? -10.755 3.555 21.086 1.00 57.72 70 LEU A CA 1
ATOM 550 C C . LEU A 1 70 ? -10.033 2.961 19.874 1.00 57.72 70 LEU A C 1
ATOM 552 O O . LEU A 1 70 ? -10.684 2.579 18.897 1.00 57.72 70 LEU A O 1
ATOM 556 N N . VAL A 1 71 ? -8.715 2.795 19.969 1.00 63.16 71 VAL A N 1
ATOM 557 C CA . VAL A 1 71 ? -7.871 2.253 18.900 1.00 63.16 71 VAL A CA 1
ATOM 558 C C . VAL A 1 71 ? -7.744 0.738 19.076 1.00 63.16 71 VAL A C 1
ATOM 560 O O . VAL A 1 71 ? -7.452 0.262 20.168 1.00 63.16 71 VAL A O 1
ATOM 563 N N . ASP A 1 72 ? -7.885 -0.052 18.015 1.00 76.62 72 ASP A N 1
ATOM 564 C CA . ASP A 1 72 ? -7.614 -1.498 18.056 1.00 76.62 72 ASP A CA 1
ATOM 565 C C . ASP A 1 72 ? -6.146 -1.768 17.684 1.00 76.62 72 ASP A C 1
ATOM 567 O O . ASP A 1 72 ? -5.708 -1.438 16.582 1.00 76.62 72 ASP A O 1
ATOM 571 N N . MET A 1 73 ? -5.365 -2.333 18.615 1.00 83.00 73 MET A N 1
ATOM 572 C CA . MET A 1 73 ? -3.927 -2.568 18.415 1.00 83.00 73 MET A CA 1
ATOM 573 C C . MET A 1 73 ? -3.685 -3.593 17.324 1.00 83.00 73 MET A C 1
ATOM 575 O O . MET A 1 73 ? -2.768 -3.440 16.524 1.00 83.00 73 MET A O 1
ATOM 579 N N . ARG A 1 74 ? -4.504 -4.648 17.316 1.00 86.69 74 ARG A N 1
ATOM 580 C CA . ARG A 1 74 ? -4.337 -5.791 16.421 1.00 86.69 74 ARG A CA 1
ATOM 581 C C . ARG A 1 74 ? -4.529 -5.331 14.992 1.00 86.69 74 ARG A C 1
ATOM 583 O O . ARG A 1 74 ? -3.738 -5.657 14.118 1.00 86.69 74 ARG A O 1
ATOM 590 N N . LEU A 1 75 ? -5.545 -4.502 14.793 1.00 86.31 75 LEU A N 1
ATOM 591 C CA . LEU A 1 75 ? -5.882 -3.947 13.500 1.00 86.31 75 LEU A CA 1
ATOM 592 C C . LEU A 1 75 ? -4.849 -2.927 13.008 1.00 86.31 75 LEU A C 1
ATOM 594 O O . LEU A 1 75 ? -4.483 -2.937 11.835 1.00 86.31 75 LEU A O 1
ATOM 598 N N . LEU A 1 76 ? -4.347 -2.080 13.912 1.00 89.31 76 LEU A N 1
ATOM 599 C CA . LEU A 1 76 ? -3.297 -1.115 13.597 1.00 89.31 76 LEU A CA 1
ATOM 600 C C . LEU A 1 76 ? -1.989 -1.817 13.202 1.00 89.31 76 LEU A C 1
ATOM 602 O O . LEU A 1 76 ? -1.376 -1.448 12.203 1.00 89.31 76 LEU A O 1
ATOM 606 N N . LEU A 1 77 ? -1.600 -2.858 13.947 1.00 92.19 77 LEU A N 1
ATOM 607 C CA . LEU A 1 77 ? -0.440 -3.697 13.637 1.00 92.19 77 LEU A CA 1
ATOM 608 C C . LEU A 1 77 ? -0.622 -4.467 12.330 1.00 92.19 77 LEU A C 1
ATOM 610 O O . LEU A 1 77 ? 0.298 -4.496 11.520 1.00 92.19 77 LEU A O 1
ATOM 614 N N . LEU A 1 78 ? -1.798 -5.055 12.099 1.00 93.69 78 LEU A N 1
ATOM 615 C CA . LEU A 1 78 ? -2.097 -5.768 10.858 1.00 93.69 78 LEU A CA 1
ATOM 616 C C . LEU A 1 78 ? -1.942 -4.847 9.646 1.00 93.69 78 LEU A C 1
ATOM 618 O O . LEU A 1 78 ? -1.267 -5.202 8.682 1.00 93.69 78 LEU A O 1
ATOM 622 N N . LEU A 1 79 ? -2.519 -3.645 9.708 1.00 93.56 79 LEU A N 1
ATOM 623 C CA . LEU A 1 79 ? -2.420 -2.690 8.612 1.00 93.56 79 LEU A CA 1
ATOM 624 C C . LEU A 1 79 ? -0.980 -2.188 8.426 1.00 93.56 79 LEU A C 1
ATOM 626 O O . LEU A 1 79 ? -0.529 -2.031 7.294 1.00 93.56 79 LEU A O 1
ATOM 630 N N . TRP A 1 80 ? -0.235 -1.999 9.520 1.00 96.06 80 TRP A N 1
ATOM 631 C CA . TRP A 1 80 ? 1.185 -1.644 9.461 1.00 96.06 80 TRP A CA 1
ATOM 632 C C . TRP A 1 80 ? 2.011 -2.738 8.777 1.00 96.06 80 TRP A C 1
ATOM 634 O O . TRP A 1 80 ? 2.798 -2.431 7.884 1.00 96.06 80 TRP A O 1
ATOM 644 N N . LEU A 1 81 ? 1.774 -4.010 9.117 1.00 97.12 81 LEU A N 1
ATOM 645 C CA . LEU A 1 81 ? 2.436 -5.159 8.492 1.00 97.12 81 LEU A CA 1
ATOM 646 C C . LEU A 1 81 ? 2.105 -5.281 7.004 1.00 97.12 81 LEU A C 1
ATOM 648 O O . LEU A 1 81 ? 2.997 -5.558 6.206 1.00 97.12 81 LEU A O 1
ATOM 652 N N . ILE A 1 82 ? 0.855 -5.044 6.604 1.00 97.31 82 ILE A N 1
ATOM 653 C CA . ILE A 1 82 ? 0.461 -5.055 5.187 1.00 97.31 82 ILE A CA 1
ATOM 654 C C . ILE A 1 82 ? 1.251 -4.007 4.407 1.00 97.31 82 ILE A C 1
ATOM 656 O O . ILE A 1 82 ? 1.835 -4.320 3.374 1.00 97.31 82 ILE A O 1
ATOM 660 N N . VAL A 1 83 ? 1.323 -2.775 4.910 1.00 97.12 83 VAL A N 1
ATOM 661 C CA . VAL A 1 83 ? 2.046 -1.700 4.219 1.00 97.12 83 VAL A CA 1
ATOM 662 C C . VAL A 1 83 ? 3.551 -1.973 4.198 1.00 97.12 83 VAL A C 1
ATOM 664 O O . VAL A 1 83 ? 4.181 -1.835 3.152 1.00 97.12 83 VAL A O 1
ATOM 667 N N . ALA A 1 84 ? 4.118 -2.430 5.318 1.00 97.50 84 ALA A N 1
ATOM 668 C CA . ALA A 1 84 ? 5.531 -2.786 5.410 1.00 97.50 84 ALA A CA 1
ATOM 669 C C . ALA A 1 84 ? 5.905 -3.899 4.418 1.00 97.50 84 ALA A C 1
ATOM 671 O O . ALA A 1 84 ? 6.849 -3.750 3.646 1.00 97.50 84 ALA A O 1
ATOM 672 N N . THR A 1 85 ? 5.132 -4.988 4.381 1.00 97.94 85 THR A N 1
ATOM 673 C CA . THR A 1 85 ? 5.356 -6.094 3.434 1.00 97.94 85 THR A CA 1
ATOM 674 C C . THR A 1 85 ? 5.129 -5.677 1.981 1.00 97.94 85 THR A C 1
ATOM 676 O O . THR A 1 85 ? 5.828 -6.172 1.099 1.00 97.94 85 THR A O 1
ATOM 679 N N . GLY A 1 86 ? 4.228 -4.726 1.714 1.00 96.50 86 GLY A N 1
ATOM 680 C CA . GLY A 1 86 ? 4.029 -4.151 0.380 1.00 96.50 86 GLY A CA 1
ATOM 681 C C . GLY A 1 86 ? 5.270 -3.410 -0.119 1.00 96.50 86 GLY A C 1
ATOM 682 O O . GLY A 1 86 ? 5.737 -3.659 -1.229 1.00 96.50 86 GLY A O 1
ATOM 683 N N . PHE A 1 87 ? 5.867 -2.576 0.737 1.00 96.88 87 PHE A N 1
ATOM 684 C CA . PHE A 1 87 ? 7.143 -1.922 0.441 1.00 96.88 87 PHE A CA 1
ATOM 685 C C . PHE A 1 87 ? 8.283 -2.919 0.251 1.00 96.88 87 PHE A C 1
ATOM 687 O O . PHE A 1 87 ? 9.026 -2.824 -0.723 1.00 96.88 87 PHE A O 1
ATOM 694 N N . MET A 1 88 ? 8.401 -3.914 1.133 1.00 96.75 88 MET A N 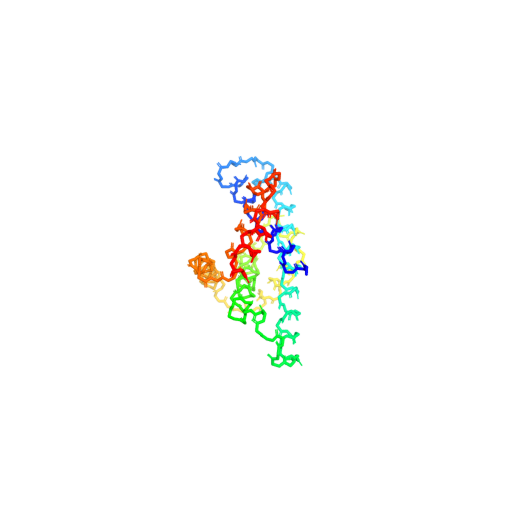1
ATOM 695 C CA . MET A 1 88 ? 9.429 -4.949 0.992 1.00 96.75 88 MET A CA 1
ATOM 696 C C . MET A 1 88 ? 9.281 -5.722 -0.321 1.00 96.75 88 MET A C 1
ATOM 698 O O . MET A 1 88 ? 10.277 -5.965 -0.995 1.00 96.75 88 MET A O 1
ATOM 702 N N . THR A 1 89 ? 8.050 -6.058 -0.714 1.00 96.75 89 THR A N 1
ATOM 703 C CA . THR A 1 89 ? 7.765 -6.748 -1.980 1.00 96.75 89 THR A CA 1
ATOM 704 C C . THR A 1 89 ? 8.260 -5.940 -3.179 1.00 96.75 89 THR A C 1
ATOM 706 O O . THR A 1 89 ? 8.923 -6.490 -4.056 1.00 96.75 89 THR A O 1
ATOM 709 N N . GLU A 1 90 ? 7.981 -4.635 -3.212 1.00 95.25 90 GLU A N 1
ATOM 710 C CA . GLU A 1 90 ? 8.404 -3.768 -4.317 1.00 95.25 90 GLU A CA 1
ATOM 711 C C . GLU A 1 90 ? 9.922 -3.542 -4.327 1.00 95.25 90 GLU A C 1
ATOM 713 O O . GLU A 1 90 ? 10.551 -3.592 -5.384 1.00 95.25 90 GLU A O 1
ATOM 718 N N . ALA A 1 91 ? 10.540 -3.372 -3.155 1.00 95.69 91 ALA A N 1
ATOM 719 C CA . ALA A 1 91 ? 11.991 -3.270 -3.045 1.00 95.69 91 ALA A CA 1
ATOM 720 C C . ALA A 1 91 ? 12.685 -4.550 -3.537 1.00 95.69 91 ALA A C 1
ATOM 722 O O . ALA A 1 91 ? 13.651 -4.463 -4.290 1.00 95.69 91 ALA A O 1
ATOM 723 N N . PHE A 1 92 ? 12.182 -5.732 -3.165 1.00 96.50 92 PHE A N 1
ATOM 724 C CA . PHE A 1 92 ? 12.740 -7.012 -3.614 1.00 96.50 92 PHE A CA 1
ATOM 725 C C . PHE A 1 92 ? 12.578 -7.194 -5.124 1.00 96.50 92 PHE A C 1
ATOM 727 O O . PHE A 1 92 ? 13.527 -7.614 -5.780 1.00 96.50 92 PHE A O 1
ATOM 734 N N . ARG A 1 93 ? 11.431 -6.789 -5.688 1.00 95.38 93 ARG A N 1
ATOM 735 C CA . ARG A 1 93 ? 11.207 -6.801 -7.139 1.00 95.38 93 ARG A CA 1
ATOM 736 C C . ARG A 1 93 ? 12.244 -5.962 -7.886 1.00 95.38 93 ARG A C 1
ATOM 738 O O . ARG A 1 93 ? 12.747 -6.380 -8.920 1.00 95.38 93 ARG A O 1
ATOM 745 N N . PHE A 1 94 ? 12.606 -4.791 -7.363 1.00 95.06 94 PHE A N 1
ATOM 746 C CA . PHE A 1 94 ? 13.647 -3.959 -7.975 1.00 95.06 94 PHE A CA 1
ATOM 747 C C . PHE A 1 94 ? 15.062 -4.528 -7.833 1.00 95.06 94 PHE A C 1
ATOM 749 O O . PHE A 1 94 ? 15.917 -4.205 -8.654 1.00 95.06 94 PHE A O 1
ATOM 756 N N . VAL A 1 95 ? 15.323 -5.372 -6.829 1.00 95.50 95 VAL A N 1
ATOM 757 C CA . VAL A 1 95 ? 16.594 -6.108 -6.746 1.00 95.50 95 VAL A CA 1
ATOM 758 C C . VAL A 1 95 ? 16.668 -7.182 -7.834 1.00 95.50 95 VAL A C 1
ATOM 760 O O . VAL A 1 95 ? 17.717 -7.331 -8.454 1.00 95.50 95 VAL A O 1
ATOM 763 N N . THR A 1 96 ? 15.569 -7.897 -8.096 1.00 94.56 96 THR A N 1
ATOM 764 C CA . THR A 1 96 ? 15.504 -8.938 -9.138 1.00 94.56 96 THR A CA 1
ATOM 765 C C . THR A 1 96 ? 15.396 -8.361 -10.555 1.00 94.56 96 THR A C 1
ATOM 767 O O . THR A 1 96 ? 15.865 -8.971 -11.510 1.00 94.56 96 THR A O 1
ATOM 770 N N . GLU A 1 97 ? 14.812 -7.168 -10.709 1.00 92.56 97 GLU A N 1
ATOM 771 C CA . GLU A 1 97 ? 14.572 -6.496 -11.996 1.00 92.56 97 GLU A CA 1
ATOM 772 C C . GLU A 1 97 ? 15.215 -5.089 -12.042 1.00 92.56 97 GLU A C 1
ATOM 774 O O . GLU A 1 97 ? 14.512 -4.079 -12.166 1.00 92.56 97 GLU A O 1
ATOM 779 N N . PRO A 1 98 ? 16.555 -4.969 -11.971 1.00 86.31 98 PRO A N 1
ATOM 780 C CA . PRO A 1 98 ? 17.231 -3.669 -11.880 1.00 86.31 98 PRO A CA 1
ATOM 781 C C . PRO A 1 98 ? 17.098 -2.808 -13.149 1.00 86.31 98 PRO A C 1
ATOM 783 O O . PRO A 1 98 ? 17.326 -1.600 -13.102 1.00 86.31 98 PRO A O 1
ATOM 786 N N . HIS A 1 99 ? 16.728 -3.413 -14.282 1.00 87.81 99 HIS A N 1
ATOM 787 C CA . HIS A 1 99 ? 16.551 -2.743 -15.574 1.00 87.81 99 HIS A CA 1
ATOM 788 C C . HIS A 1 99 ? 15.102 -2.298 -15.851 1.00 87.81 99 HIS A C 1
ATOM 790 O O . HIS A 1 99 ? 14.790 -1.902 -16.973 1.00 87.81 99 HIS A O 1
ATOM 796 N N . ASP A 1 100 ? 14.205 -2.353 -14.858 1.00 87.62 100 ASP A N 1
ATOM 797 C CA . ASP A 1 100 ? 12.841 -1.830 -14.993 1.00 87.62 100 ASP A CA 1
ATOM 798 C C . ASP A 1 100 ? 12.875 -0.322 -15.305 1.00 87.62 100 ASP A C 1
ATOM 800 O O . ASP A 1 100 ? 13.285 0.494 -14.480 1.00 87.62 100 ASP A O 1
ATOM 804 N N . VAL A 1 101 ? 12.388 0.065 -16.486 1.00 88.94 101 VAL A N 1
ATOM 805 C CA . VAL A 1 101 ? 12.334 1.463 -16.954 1.00 88.94 101 VAL A CA 1
ATOM 806 C C . VAL A 1 101 ? 11.548 2.393 -16.021 1.00 88.94 101 VAL A C 1
ATOM 808 O O . VAL A 1 101 ? 11.736 3.611 -16.039 1.00 88.94 101 VAL A O 1
ATOM 811 N N . PHE A 1 102 ? 10.674 1.842 -15.175 1.00 89.69 102 PHE A N 1
ATOM 812 C CA . PHE A 1 102 ? 9.870 2.601 -14.224 1.00 89.69 102 PHE A CA 1
ATOM 813 C C . PHE A 1 102 ? 10.521 2.740 -12.843 1.00 89.69 102 PHE A C 1
ATOM 815 O O . PHE A 1 102 ? 9.954 3.422 -11.990 1.00 89.69 102 PHE A O 1
ATOM 822 N N . ILE A 1 103 ? 11.700 2.150 -12.607 1.00 90.50 103 ILE A N 1
ATOM 823 C CA . ILE A 1 103 ? 12.420 2.260 -11.325 1.00 90.50 103 ILE A CA 1
ATOM 824 C C . ILE A 1 103 ? 12.737 3.715 -10.957 1.00 90.50 103 ILE A C 1
ATOM 826 O O . ILE A 1 103 ? 12.762 4.069 -9.785 1.00 90.50 103 ILE A O 1
ATOM 830 N N . GLN A 1 104 ? 12.903 4.592 -11.950 1.00 90.75 104 GLN A N 1
ATOM 831 C CA . GLN A 1 104 ? 13.161 6.022 -11.748 1.00 90.75 104 GLN A CA 1
ATOM 832 C C . GLN A 1 104 ? 12.001 6.781 -11.080 1.00 90.75 104 GLN A C 1
ATOM 834 O O . GLN A 1 104 ? 12.224 7.831 -10.485 1.00 90.75 104 GLN A O 1
ATOM 839 N N . TYR A 1 105 ? 10.772 6.258 -11.156 1.00 92.38 105 TYR A N 1
ATOM 840 C CA . TYR A 1 105 ? 9.603 6.843 -10.490 1.00 92.38 105 TYR A CA 1
ATOM 841 C C . TYR A 1 105 ? 9.463 6.386 -9.033 1.00 92.38 105 TYR A C 1
ATOM 843 O O . TYR A 1 105 ? 8.656 6.939 -8.285 1.00 92.38 105 TYR A O 1
ATOM 851 N N . SER A 1 106 ? 10.240 5.379 -8.632 1.00 92.88 106 SER A N 1
ATOM 852 C CA . SER A 1 106 ? 10.300 4.884 -7.265 1.00 92.88 106 SER A CA 1
ATOM 853 C C . SER A 1 106 ? 11.306 5.713 -6.474 1.00 92.88 106 SER A C 1
ATOM 855 O O . SER A 1 106 ? 12.521 5.557 -6.604 1.00 92.88 106 SER A O 1
ATOM 857 N N . PHE A 1 107 ? 10.808 6.638 -5.660 1.00 94.25 107 PHE A N 1
ATOM 858 C CA . PHE A 1 107 ? 11.673 7.526 -4.886 1.00 94.25 107 PHE A CA 1
ATOM 859 C C . PHE A 1 107 ? 12.177 6.850 -3.609 1.00 94.25 107 PHE A C 1
ATOM 861 O O . PHE A 1 107 ? 13.272 7.164 -3.144 1.00 94.25 107 PHE A O 1
ATOM 868 N N . MET A 1 108 ? 11.397 5.922 -3.045 1.00 94.31 108 MET A N 1
ATOM 869 C CA . MET A 1 108 ? 11.712 5.280 -1.773 1.00 94.31 108 MET A CA 1
ATOM 870 C C . MET A 1 108 ? 12.189 3.840 -1.948 1.00 94.31 108 MET A C 1
ATOM 872 O O . MET A 1 108 ? 13.142 3.432 -1.283 1.00 94.31 108 MET A O 1
ATOM 876 N N . MET A 1 109 ? 11.575 3.063 -2.845 1.00 95.00 109 MET A N 1
ATOM 877 C CA . MET A 1 109 ? 11.943 1.650 -3.001 1.00 95.00 109 MET A CA 1
ATOM 878 C C . MET A 1 109 ? 13.187 1.454 -3.868 1.00 95.00 109 MET A C 1
ATOM 880 O O . MET A 1 109 ? 13.976 0.564 -3.573 1.00 95.00 109 MET A O 1
ATOM 884 N N . ALA A 1 110 ? 13.454 2.308 -4.860 1.00 94.50 110 ALA A N 1
ATOM 885 C CA . ALA A 1 110 ? 14.677 2.229 -5.657 1.00 94.50 110 ALA A CA 1
ATOM 886 C C . ALA A 1 110 ? 15.977 2.400 -4.842 1.00 94.50 110 ALA A C 1
ATOM 888 O O . ALA A 1 110 ? 16.909 1.618 -5.056 1.00 94.50 110 ALA A O 1
ATOM 889 N N . PRO A 1 111 ? 16.128 3.390 -3.930 1.00 95.06 111 PRO A N 1
ATOM 890 C CA . PRO A 1 111 ? 17.323 3.462 -3.089 1.00 95.06 111 PRO A CA 1
ATOM 891 C C . PRO A 1 111 ? 17.399 2.298 -2.093 1.00 95.06 111 PRO A C 1
ATOM 893 O O . PRO A 1 111 ? 18.493 1.782 -1.858 1.00 95.06 111 PRO A O 1
ATOM 896 N N . LEU A 1 112 ? 16.260 1.842 -1.558 1.00 95.06 112 LEU A N 1
ATOM 897 C CA . LEU A 1 112 ? 16.211 0.677 -0.674 1.00 95.06 112 LEU A CA 1
ATOM 898 C C . LEU A 1 112 ? 16.662 -0.598 -1.401 1.00 95.06 112 LEU A C 1
ATOM 900 O O . LEU A 1 112 ? 17.504 -1.324 -0.885 1.00 95.06 112 LEU A O 1
ATOM 904 N N . ALA A 1 113 ? 16.186 -0.829 -2.624 1.00 95.50 113 ALA A N 1
ATOM 905 C CA . ALA A 1 113 ? 16.598 -1.942 -3.472 1.00 95.50 113 ALA A CA 1
ATOM 906 C C . ALA A 1 113 ? 18.098 -1.890 -3.792 1.00 95.50 113 ALA A C 1
ATOM 908 O O . ALA A 1 113 ? 18.792 -2.892 -3.661 1.00 95.50 113 ALA A O 1
ATOM 909 N N . ARG A 1 114 ? 18.645 -0.710 -4.116 1.00 94.25 114 ARG A N 1
ATOM 910 C CA . ARG A 1 114 ? 20.096 -0.534 -4.320 1.00 94.25 114 ARG A CA 1
ATOM 911 C C . ARG A 1 114 ? 20.922 -0.864 -3.078 1.00 94.25 114 ARG A C 1
ATOM 913 O O . ARG A 1 114 ? 22.046 -1.342 -3.204 1.00 94.25 114 ARG A O 1
ATOM 920 N N . TRP A 1 115 ? 20.404 -0.579 -1.885 1.00 95.56 115 TRP A N 1
ATOM 921 C CA . TRP A 1 115 ? 21.061 -0.958 -0.636 1.00 95.56 115 TRP A CA 1
ATOM 922 C C . TRP A 1 115 ? 20.955 -2.465 -0.376 1.00 95.56 115 TRP A C 1
ATOM 924 O O . TRP A 1 115 ? 21.969 -3.096 -0.085 1.00 95.56 115 TRP A O 1
ATOM 934 N N . LEU A 1 116 ? 19.765 -3.045 -0.554 1.00 94.81 116 LEU A N 1
ATOM 935 C CA . LEU A 1 116 ? 19.508 -4.475 -0.387 1.00 94.81 116 LEU A CA 1
ATOM 936 C C . LEU A 1 116 ? 20.313 -5.332 -1.374 1.00 94.81 116 LEU A C 1
ATOM 938 O O . LEU A 1 116 ? 20.921 -6.313 -0.969 1.00 94.81 116 LEU A O 1
ATOM 942 N N . GLY A 1 117 ? 20.420 -4.926 -2.639 1.00 92.88 117 GLY A N 1
ATOM 943 C CA . GLY A 1 117 ? 21.166 -5.655 -3.671 1.00 92.88 117 GLY A CA 1
ATOM 944 C C . GLY A 1 117 ? 22.671 -5.796 -3.405 1.00 92.88 117 GLY A C 1
ATOM 945 O O . GLY A 1 117 ? 23.340 -6.562 -4.089 1.00 92.88 117 GLY A O 1
ATOM 946 N N . LYS A 1 118 ? 23.219 -5.101 -2.396 1.00 94.44 118 LYS A N 1
ATOM 947 C CA . LYS A 1 118 ? 24.602 -5.309 -1.928 1.00 94.44 118 LYS A CA 1
ATOM 948 C C . LYS A 1 118 ? 24.772 -6.615 -1.154 1.00 94.44 118 LYS A C 1
ATOM 950 O O . LYS A 1 118 ? 25.901 -7.068 -0.977 1.00 94.44 118 LYS A O 1
ATOM 955 N N . PHE A 1 119 ? 23.681 -7.195 -0.660 1.00 94.88 119 PHE A N 1
ATOM 956 C CA . PHE A 1 119 ? 23.708 -8.445 0.080 1.00 94.88 119 PHE A CA 1
ATOM 957 C C . PHE A 1 119 ? 23.536 -9.638 -0.874 1.00 94.88 119 PHE A C 1
ATOM 959 O O . PHE A 1 119 ? 22.627 -9.631 -1.711 1.00 94.88 119 PHE A O 1
ATOM 966 N N . PRO A 1 120 ? 24.364 -10.691 -0.736 1.00 92.81 120 PRO A N 1
ATOM 967 C CA . PRO A 1 120 ? 24.308 -11.882 -1.581 1.00 92.81 120 PRO A CA 1
ATOM 968 C C . PRO A 1 120 ? 23.204 -12.845 -1.108 1.00 92.81 120 PRO A C 1
ATOM 970 O O . PRO A 1 120 ? 23.470 -13.983 -0.726 1.00 92.81 120 PRO A O 1
ATOM 973 N N . TRP A 1 121 ? 21.957 -12.374 -1.062 1.00 94.81 121 TRP A N 1
ATOM 974 C CA . TRP A 1 121 ? 20.796 -13.196 -0.712 1.00 94.81 121 TRP A CA 1
ATOM 975 C C . TRP A 1 121 ? 20.119 -13.775 -1.958 1.00 94.81 121 TRP A C 1
ATOM 977 O O . TRP A 1 121 ? 20.305 -13.294 -3.073 1.00 94.81 121 TRP A O 1
ATOM 987 N N . GLN A 1 122 ? 19.310 -14.818 -1.766 1.00 95.06 122 GLN A N 1
ATOM 988 C CA . GLN A 1 122 ? 18.539 -15.457 -2.836 1.00 95.06 122 GLN A CA 1
ATOM 989 C C . GLN A 1 122 ? 17.279 -14.640 -3.156 1.00 95.06 122 GLN A C 1
ATOM 991 O O . GLN A 1 122 ? 16.163 -15.011 -2.791 1.00 95.06 122 GLN A O 1
ATOM 996 N N . TRP A 1 123 ? 17.462 -13.493 -3.811 1.00 94.81 123 TRP A N 1
ATOM 997 C CA . TRP A 1 123 ? 16.385 -12.548 -4.124 1.00 94.81 123 TRP A CA 1
ATOM 998 C C . TRP A 1 123 ? 15.259 -13.163 -4.960 1.00 94.81 123 TRP A C 1
ATOM 1000 O O . TRP A 1 123 ? 14.094 -12.869 -4.699 1.00 94.81 123 TRP A O 1
ATOM 1010 N N . ASP A 1 124 ? 15.587 -14.103 -5.849 1.00 93.69 124 ASP A N 1
ATOM 1011 C CA . ASP A 1 124 ? 14.618 -14.849 -6.665 1.00 93.69 124 ASP A CA 1
ATOM 1012 C C . ASP A 1 124 ? 13.670 -15.729 -5.834 1.00 93.69 124 ASP A C 1
ATOM 1014 O O . ASP A 1 124 ? 12.578 -16.063 -6.284 1.00 93.69 124 ASP A O 1
ATOM 1018 N N . VAL A 1 125 ? 14.057 -16.085 -4.603 1.00 95.88 125 VAL A N 1
ATOM 1019 C CA . VAL A 1 125 ? 13.213 -16.821 -3.646 1.00 95.88 125 VAL A CA 1
ATOM 1020 C C . VAL A 1 125 ? 12.527 -15.859 -2.677 1.00 95.88 125 VAL A C 1
ATOM 1022 O O . VAL A 1 125 ? 11.345 -16.020 -2.357 1.00 95.88 125 VAL A O 1
ATOM 1025 N N . LEU A 1 126 ? 13.246 -14.834 -2.211 1.00 96.38 126 LEU A N 1
ATOM 1026 C CA . LEU A 1 126 ? 12.733 -13.864 -1.241 1.00 96.38 126 LEU A CA 1
ATOM 1027 C C . LEU A 1 126 ? 11.608 -12.997 -1.814 1.00 96.38 126 LEU A C 1
ATOM 1029 O O . LEU A 1 126 ? 10.621 -12.765 -1.117 1.00 96.38 126 LEU A O 1
ATOM 1033 N N . TYR A 1 127 ? 11.728 -12.547 -3.066 1.00 96.38 127 TYR A N 1
ATOM 1034 C CA . TYR A 1 127 ? 10.700 -11.756 -3.742 1.00 96.38 127 TYR A CA 1
ATOM 1035 C C . TYR A 1 127 ? 9.336 -12.473 -3.798 1.00 96.38 127 TYR A C 1
ATOM 1037 O O . TYR A 1 127 ? 8.381 -11.948 -3.213 1.00 96.38 127 TYR A O 1
ATOM 1045 N N . PRO A 1 128 ? 9.203 -13.664 -4.419 1.00 96.94 128 PRO A N 1
ATOM 1046 C CA . PRO A 1 128 ? 7.912 -14.344 -4.495 1.00 96.94 128 PRO A CA 1
ATOM 1047 C C . PRO A 1 128 ? 7.390 -14.749 -3.112 1.00 96.94 128 PRO A C 1
ATOM 1049 O O . PRO A 1 128 ? 6.189 -14.651 -2.866 1.00 96.94 128 PRO A O 1
ATOM 1052 N N . SER A 1 129 ? 8.270 -15.125 -2.178 1.00 97.44 129 SER A N 1
ATOM 1053 C CA . SER A 1 129 ? 7.868 -15.453 -0.802 1.00 97.44 129 SER A CA 1
ATOM 1054 C C . SER A 1 129 ? 7.250 -14.249 -0.085 1.00 97.44 129 SER A C 1
ATOM 1056 O O . SER A 1 129 ? 6.182 -14.361 0.517 1.00 97.44 129 SER A O 1
ATOM 1058 N N . MET A 1 130 ? 7.887 -13.077 -0.180 1.00 97.50 130 MET A N 1
ATOM 1059 C CA . MET A 1 130 ? 7.376 -11.839 0.410 1.00 97.50 130 MET A CA 1
ATOM 1060 C C . MET A 1 130 ? 6.060 -11.405 -0.244 1.00 97.50 130 MET A C 1
ATOM 1062 O O . MET A 1 130 ? 5.130 -11.007 0.459 1.00 97.50 130 MET A O 1
ATOM 1066 N N . TRP A 1 131 ? 5.942 -11.557 -1.567 1.00 97.25 131 TRP A N 1
ATOM 1067 C CA . TRP A 1 131 ? 4.696 -11.291 -2.283 1.00 97.25 131 TRP A CA 1
ATOM 1068 C C . TRP A 1 131 ? 3.547 -12.182 -1.784 1.00 97.25 131 TRP A C 1
ATOM 1070 O O . TRP A 1 131 ? 2.460 -11.675 -1.506 1.00 97.25 131 TRP A O 1
ATOM 1080 N N . VAL A 1 132 ? 3.783 -13.488 -1.594 1.00 98.00 132 VAL A N 1
ATOM 1081 C CA . VAL A 1 132 ? 2.776 -14.417 -1.047 1.00 98.00 132 VAL A CA 1
ATOM 1082 C C . VAL A 1 132 ? 2.354 -14.002 0.363 1.00 98.00 132 VAL A C 1
ATOM 1084 O O . VAL A 1 132 ? 1.157 -13.928 0.639 1.00 98.00 132 VAL A O 1
ATOM 1087 N N . ILE A 1 133 ? 3.310 -13.676 1.240 1.00 97.94 133 ILE A N 1
ATOM 1088 C CA . ILE A 1 133 ? 3.020 -13.183 2.596 1.00 97.94 133 ILE A CA 1
ATOM 1089 C C . ILE A 1 133 ? 2.131 -11.937 2.530 1.00 97.94 133 ILE A C 1
ATOM 1091 O O . ILE A 1 133 ? 1.111 -11.867 3.216 1.00 97.94 133 ILE A O 1
ATOM 1095 N N . HIS A 1 134 ? 2.481 -10.972 1.681 1.00 97.75 134 HIS A N 1
ATOM 1096 C CA . HIS A 1 134 ? 1.721 -9.739 1.519 1.00 97.75 134 HIS A CA 1
ATOM 1097 C C . HIS A 1 134 ? 0.278 -10.002 1.056 1.00 97.75 134 HIS A C 1
ATOM 1099 O O . HIS A 1 134 ? -0.669 -9.472 1.641 1.00 97.75 134 HIS A O 1
ATOM 1105 N N . VAL A 1 135 ? 0.087 -10.871 0.058 1.00 96.69 135 VAL A N 1
ATOM 1106 C CA . VAL A 1 135 ? -1.247 -11.246 -0.442 1.00 96.69 135 VAL A CA 1
ATOM 1107 C C . VAL A 1 135 ? -2.074 -11.951 0.635 1.00 96.69 135 VAL A C 1
ATOM 1109 O O . VAL A 1 135 ? -3.251 -11.629 0.802 1.00 96.69 135 VAL A O 1
ATOM 1112 N N . ILE A 1 136 ? -1.472 -12.863 1.406 1.00 98.06 136 ILE A N 1
ATOM 1113 C CA . ILE A 1 136 ? -2.144 -13.542 2.525 1.00 98.06 136 ILE A CA 1
ATOM 1114 C C . ILE A 1 136 ? -2.585 -12.527 3.585 1.00 98.06 136 ILE A C 1
ATOM 1116 O O . ILE A 1 136 ? -3.720 -12.592 4.056 1.00 98.06 136 ILE A O 1
ATOM 1120 N N . LEU A 1 137 ? -1.729 -11.564 3.939 1.00 97.38 137 LEU A N 1
ATOM 1121 C CA . LEU A 1 137 ? -2.070 -10.518 4.906 1.00 97.38 137 LEU A CA 1
ATOM 1122 C C . LEU A 1 137 ? -3.221 -9.632 4.414 1.00 97.38 137 LEU A C 1
ATOM 1124 O O . LEU A 1 137 ? -4.118 -9.312 5.195 1.00 97.38 137 LEU A O 1
ATOM 1128 N N . ILE A 1 138 ? -3.237 -9.272 3.126 1.00 95.38 138 ILE A N 1
ATOM 1129 C CA . ILE A 1 138 ? -4.349 -8.530 2.517 1.00 95.38 138 ILE A CA 1
ATOM 1130 C C . ILE A 1 138 ? -5.644 -9.348 2.579 1.00 95.38 138 ILE A C 1
ATOM 1132 O O . ILE A 1 138 ? -6.678 -8.829 3.002 1.00 95.38 138 ILE A O 1
ATOM 1136 N N . ALA A 1 139 ? -5.603 -10.623 2.185 1.00 95.88 139 ALA A N 1
ATOM 1137 C CA . ALA A 1 139 ? -6.771 -11.500 2.218 1.00 95.88 139 ALA A CA 1
ATOM 1138 C C . ALA A 1 139 ? -7.317 -11.654 3.646 1.00 95.88 139 ALA A C 1
ATOM 1140 O O . ALA A 1 139 ? -8.522 -11.532 3.874 1.00 95.88 139 ALA A O 1
ATOM 1141 N N . PHE A 1 140 ? -6.423 -11.840 4.620 1.00 95.00 140 PHE A N 1
ATOM 1142 C CA . PHE A 1 140 ? -6.772 -11.897 6.034 1.00 95.00 140 PHE A CA 1
ATOM 1143 C C . PHE A 1 140 ? -7.406 -10.590 6.523 1.00 95.00 140 PHE A C 1
ATOM 1145 O O . PHE A 1 140 ? -8.428 -10.624 7.204 1.00 95.00 140 PHE A O 1
ATOM 1152 N N . PHE A 1 141 ? -6.861 -9.435 6.133 1.00 92.94 141 PHE A N 1
ATOM 1153 C CA . PHE A 1 141 ? -7.452 -8.139 6.458 1.00 92.94 141 PHE A CA 1
ATOM 1154 C C . PHE A 1 141 ? -8.891 -8.030 5.962 1.00 92.94 141 PHE A C 1
ATOM 1156 O O . PHE A 1 141 ? -9.769 -7.723 6.766 1.00 92.94 141 PHE A O 1
ATOM 1163 N N . PHE A 1 142 ? -9.158 -8.355 4.693 1.00 90.88 142 PHE A N 1
ATOM 1164 C CA . PHE A 1 142 ? -10.520 -8.334 4.153 1.00 90.88 142 PHE A CA 1
ATOM 1165 C C . PHE A 1 142 ? -11.461 -9.311 4.868 1.00 90.88 142 PHE A C 1
ATOM 1167 O O . PHE A 1 142 ? -12.598 -8.945 5.163 1.00 90.88 142 PHE A O 1
ATOM 1174 N N . ALA A 1 143 ? -10.989 -10.514 5.206 1.00 91.69 143 ALA A N 1
ATOM 1175 C CA . ALA A 1 143 ? -11.775 -11.501 5.947 1.00 91.69 143 ALA A CA 1
ATOM 1176 C C . ALA A 1 143 ? -12.146 -11.032 7.366 1.00 91.69 143 ALA A C 1
ATOM 1178 O O . ALA A 1 143 ? -13.199 -11.395 7.886 1.00 91.69 143 ALA A O 1
ATOM 1179 N N . VAL A 1 144 ? -11.299 -10.209 7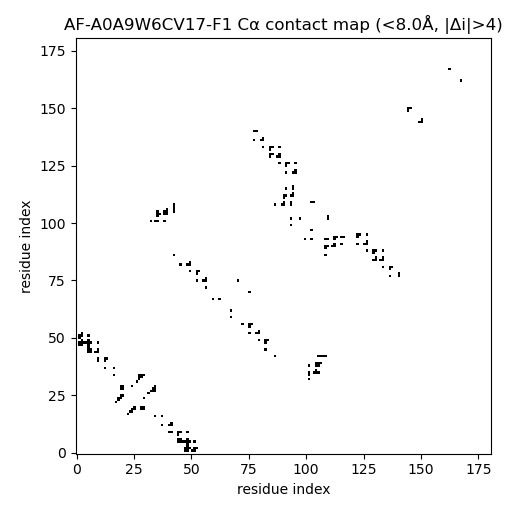.990 1.00 89.50 144 VAL A N 1
ATOM 1180 C CA . VAL A 1 144 ? -11.494 -9.702 9.354 1.00 89.50 144 VAL A CA 1
ATOM 1181 C C . VAL A 1 144 ? -12.369 -8.441 9.397 1.00 89.50 144 VAL A C 1
ATOM 1183 O O . VAL A 1 144 ? -12.960 -8.162 10.442 1.00 89.50 144 VAL A O 1
ATOM 1186 N N . ILE A 1 145 ? -12.536 -7.709 8.283 1.00 86.50 145 ILE A N 1
ATOM 1187 C CA . ILE A 1 145 ? -13.350 -6.475 8.224 1.00 86.50 145 ILE A CA 1
ATOM 1188 C C . ILE A 1 145 ? -14.714 -6.622 8.922 1.00 86.50 145 ILE A C 1
ATOM 1190 O O . ILE A 1 145 ? -14.971 -5.785 9.791 1.00 86.50 145 ILE A O 1
ATOM 1194 N N . PRO A 1 146 ? -15.552 -7.649 8.647 1.00 82.25 146 PRO A N 1
ATOM 1195 C CA . PRO A 1 146 ? -16.891 -7.779 9.240 1.00 82.25 146 PRO A CA 1
ATOM 1196 C C . PRO A 1 146 ? -16.901 -7.843 10.771 1.00 82.25 146 PRO A C 1
ATOM 1198 O O . PRO A 1 146 ? -17.896 -7.494 11.399 1.00 82.25 146 PRO A O 1
ATOM 1201 N N . PHE A 1 147 ? -15.791 -8.269 11.374 1.00 81.94 147 PHE A N 1
ATOM 1202 C CA . PHE A 1 147 ? -15.645 -8.465 12.816 1.00 81.94 147 PHE A CA 1
ATOM 1203 C C . PHE A 1 147 ? -14.975 -7.276 13.519 1.00 81.94 147 PHE A C 1
ATOM 1205 O O . PHE A 1 147 ? -14.715 -7.336 14.720 1.00 81.94 147 PHE A O 1
ATOM 1212 N N . THR A 1 148 ? -14.669 -6.195 12.795 1.00 80.38 148 THR A N 1
ATOM 1213 C CA . THR A 1 148 ? -13.933 -5.042 13.335 1.00 80.38 148 THR A CA 1
ATOM 1214 C C . THR A 1 148 ? -14.714 -3.739 13.235 1.00 80.38 148 THR A C 1
ATOM 1216 O O . THR A 1 148 ? -15.703 -3.605 12.514 1.00 80.38 148 THR A O 1
ATOM 1219 N N . LYS A 1 149 ? -14.199 -2.708 13.916 1.00 71.44 149 LYS A N 1
ATOM 1220 C CA . LYS A 1 149 ? -14.721 -1.336 13.845 1.00 71.44 149 LYS A CA 1
ATOM 1221 C C . LYS A 1 149 ? -14.666 -0.737 12.420 1.00 71.44 149 LYS A C 1
ATOM 1223 O O . LYS A 1 149 ? -15.314 0.279 12.183 1.00 71.44 149 LYS A O 1
ATOM 1228 N N . PHE A 1 150 ? -13.966 -1.359 11.456 1.00 69.75 150 PHE A N 1
ATOM 1229 C CA . PHE A 1 150 ? -13.930 -0.904 10.055 1.00 69.75 150 PHE A CA 1
ATOM 1230 C C . PHE A 1 150 ? -15.273 -0.981 9.336 1.00 69.75 150 PHE A C 1
ATOM 1232 O O . PHE A 1 150 ? -15.501 -0.200 8.414 1.00 69.75 150 PHE A O 1
ATOM 1239 N N . VAL A 1 151 ? -16.193 -1.836 9.791 1.00 71.56 151 VAL A N 1
ATOM 1240 C CA . VAL A 1 151 ? -17.566 -1.873 9.269 1.00 71.56 151 VAL A CA 1
ATOM 1241 C C . VAL A 1 151 ? -18.214 -0.480 9.297 1.00 71.56 151 VAL A C 1
ATOM 1243 O O . VAL A 1 151 ? -18.976 -0.122 8.399 1.00 71.56 151 VAL A O 1
ATOM 1246 N N . HIS A 1 152 ? -17.870 0.354 10.284 1.00 68.88 152 HIS A N 1
ATOM 1247 C CA . HIS A 1 152 ? -18.445 1.691 10.428 1.00 68.88 152 HIS A CA 1
ATOM 1248 C C . HIS A 1 152 ? -18.023 2.658 9.315 1.00 68.88 152 HIS A C 1
ATOM 1250 O O . HIS A 1 152 ? -18.761 3.604 9.055 1.00 68.88 152 HIS A O 1
ATOM 1256 N N . ILE A 1 153 ? -16.906 2.411 8.615 1.00 68.06 153 ILE A N 1
ATOM 1257 C CA . ILE A 1 153 ? -16.522 3.208 7.437 1.00 68.06 153 ILE A CA 1
ATOM 1258 C C . ILE A 1 153 ? -17.589 3.100 6.342 1.00 68.06 153 ILE A C 1
ATOM 1260 O O . ILE A 1 153 ? -17.884 4.091 5.681 1.00 68.06 153 ILE A O 1
ATOM 1264 N N . PHE A 1 154 ? -18.203 1.926 6.183 1.00 66.19 154 PHE A N 1
ATOM 1265 C CA . PHE A 1 154 ? -19.238 1.694 5.177 1.00 66.19 154 PHE A CA 1
ATOM 1266 C C . PHE A 1 154 ? -20.638 2.009 5.714 1.00 66.19 154 PHE A C 1
ATOM 1268 O O . PHE A 1 154 ? -21.422 2.684 5.049 1.00 66.19 154 PHE A O 1
ATOM 1275 N N . ILE A 1 155 ? -20.952 1.572 6.939 1.00 69.12 155 ILE A N 1
ATOM 1276 C CA . ILE A 1 155 ? -22.308 1.694 7.495 1.00 69.12 155 ILE A CA 1
ATOM 1277 C C . ILE A 1 155 ? -22.664 3.139 7.868 1.00 69.12 155 ILE A C 1
ATOM 1279 O O . ILE A 1 155 ? -23.793 3.562 7.624 1.00 69.12 155 ILE A O 1
ATOM 1283 N N . ALA A 1 156 ? -21.736 3.919 8.432 1.00 65.56 156 ALA A N 1
ATOM 1284 C CA . ALA A 1 156 ? -22.038 5.277 8.892 1.00 65.56 156 ALA A CA 1
ATOM 1285 C C . ALA A 1 156 ? -22.497 6.236 7.766 1.00 65.56 156 ALA A C 1
ATOM 1287 O O . ALA A 1 156 ? -23.515 6.909 7.955 1.00 65.56 156 ALA A O 1
ATOM 1288 N N . PRO A 1 157 ? -21.832 6.310 6.593 1.00 67.06 157 PRO A N 1
ATOM 1289 C CA . PRO A 1 157 ? -22.301 7.158 5.497 1.00 67.06 157 PRO A CA 1
ATOM 1290 C C . PRO A 1 157 ? -23.584 6.633 4.838 1.00 67.06 157 PRO A C 1
ATOM 1292 O O . PRO A 1 157 ? -24.463 7.438 4.533 1.00 67.06 157 PRO A O 1
ATOM 1295 N N . ILE A 1 158 ? -23.741 5.313 4.676 1.00 72.81 158 ILE A N 1
ATOM 1296 C CA . ILE A 1 158 ? -24.963 4.714 4.107 1.00 72.81 158 ILE A CA 1
ATOM 1297 C C . ILE A 1 158 ? -26.168 5.003 5.007 1.00 72.81 158 ILE A C 1
ATOM 1299 O O . ILE A 1 158 ? -27.189 5.502 4.536 1.00 72.81 158 ILE A O 1
ATOM 1303 N N . GLY A 1 159 ? -26.031 4.767 6.314 1.00 68.94 159 GLY A N 1
ATOM 1304 C CA . GLY A 1 159 ? -27.075 5.069 7.289 1.00 68.94 159 GLY A CA 1
ATOM 1305 C C . GLY A 1 159 ? -27.466 6.544 7.250 1.00 68.94 159 GLY A C 1
ATOM 1306 O O . GLY A 1 159 ? -28.649 6.861 7.150 1.00 68.94 159 GLY A O 1
ATOM 1307 N N . ARG A 1 160 ? -26.475 7.448 7.221 1.00 69.12 160 ARG A N 1
ATOM 1308 C CA . ARG A 1 160 ? -26.734 8.889 7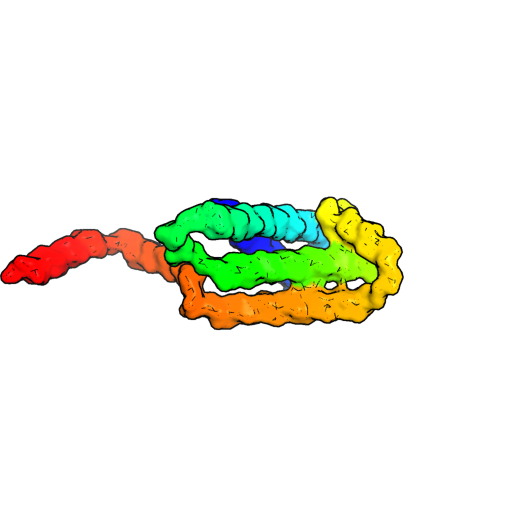.141 1.00 69.12 160 ARG A CA 1
ATOM 1309 C C . ARG A 1 160 ? -27.445 9.275 5.850 1.00 69.12 160 ARG A C 1
ATOM 1311 O O . ARG A 1 160 ? -28.400 10.035 5.934 1.00 69.12 160 ARG A O 1
ATOM 1318 N N . SER A 1 161 ? -27.036 8.734 4.702 1.00 73.69 161 SER A N 1
ATOM 1319 C CA . SER A 1 161 ? -27.678 8.982 3.405 1.00 73.69 161 SER A CA 1
ATOM 1320 C C . SER A 1 161 ? -29.141 8.527 3.381 1.00 73.69 161 SER A C 1
ATOM 1322 O O . SER A 1 161 ? -29.984 9.262 2.879 1.00 73.69 161 SER A O 1
ATOM 1324 N N . ILE A 1 162 ? -29.463 7.377 3.983 1.00 73.00 162 ILE A N 1
ATOM 1325 C CA . ILE A 1 162 ? -30.838 6.848 4.059 1.00 73.00 162 ILE A CA 1
ATOM 1326 C C . ILE A 1 162 ? -31.718 7.668 5.019 1.00 73.00 162 ILE A C 1
ATOM 1328 O O . ILE A 1 162 ? -32.931 7.782 4.824 1.00 73.00 162 ILE A O 1
ATOM 1332 N N . THR A 1 163 ? -31.127 8.227 6.076 1.00 67.81 163 THR A N 1
ATOM 1333 C CA . THR A 1 163 ? -31.841 9.072 7.048 1.00 67.81 163 THR A CA 1
ATOM 1334 C C . THR A 1 163 ? -31.857 10.556 6.677 1.00 67.81 163 THR A C 1
ATOM 1336 O O . THR A 1 163 ? -32.576 11.324 7.313 1.00 67.81 163 THR A O 1
ATOM 1339 N N . MET A 1 164 ? -31.084 10.977 5.669 1.00 58.19 164 MET A N 1
ATOM 1340 C CA . MET A 1 164 ? -30.975 12.379 5.262 1.00 58.19 164 MET A CA 1
ATOM 1341 C C . MET A 1 164 ? -32.321 12.834 4.686 1.00 58.19 164 MET A C 1
ATOM 1343 O O . MET A 1 164 ? -32.738 12.365 3.633 1.00 58.19 164 MET A O 1
ATOM 1347 N N . GLY A 1 165 ? -33.025 13.708 5.410 1.00 63.38 165 GLY A N 1
ATOM 1348 C CA . GLY A 1 165 ? -34.354 14.203 5.028 1.00 63.38 165 GLY A CA 1
ATOM 1349 C C . GLY A 1 165 ? -35.541 13.494 5.691 1.00 63.38 165 GLY A C 1
ATOM 1350 O O . GLY A 1 165 ? -36.674 13.921 5.499 1.00 63.38 165 GLY A O 1
ATOM 1351 N N . ARG A 1 166 ? -35.318 12.457 6.510 1.00 62.25 166 ARG A N 1
ATOM 1352 C CA . ARG A 1 166 ? -36.350 11.947 7.424 1.00 62.25 166 ARG A CA 1
ATOM 1353 C C . ARG A 1 166 ? -36.162 12.615 8.776 1.00 62.25 166 ARG A C 1
ATOM 1355 O O . ARG A 1 166 ? -35.049 12.577 9.304 1.00 62.25 166 ARG A O 1
ATOM 1362 N N . ASP A 1 167 ? -37.232 13.150 9.365 1.00 68.00 167 ASP A N 1
ATOM 1363 C CA . ASP A 1 167 ? -37.218 13.734 10.715 1.00 68.00 167 ASP A CA 1
ATOM 1364 C C . ASP A 1 167 ? -37.136 12.659 11.816 1.00 68.00 167 ASP A C 1
ATOM 1366 O O . ASP A 1 167 ? -37.943 12.523 12.733 1.00 68.00 167 ASP A O 1
ATOM 1370 N N . THR A 1 168 ? -36.122 11.817 11.670 1.00 65.00 168 THR A N 1
ATOM 1371 C CA . THR A 1 168 ? -35.753 10.741 12.578 1.00 65.00 168 THR A CA 1
ATOM 1372 C C . THR A 1 168 ? -35.330 11.300 13.929 1.00 65.00 168 THR A C 1
ATOM 1374 O O . THR A 1 168 ? -35.478 10.614 14.934 1.00 65.00 168 THR A O 1
ATOM 1377 N N . SER A 1 169 ? -34.865 12.553 13.980 1.00 64.69 169 SER A N 1
ATOM 1378 C C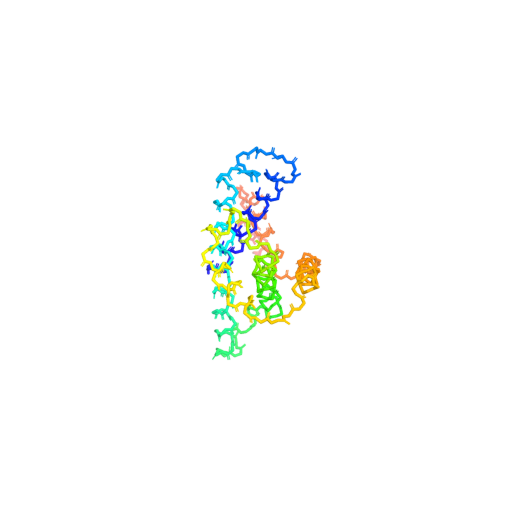A . SER A 1 169 ? -34.632 13.297 15.217 1.00 64.69 169 SER A CA 1
ATOM 1379 C C . SER A 1 169 ? -35.912 13.570 16.000 1.00 64.69 169 SER A C 1
ATOM 1381 O O . SER A 1 169 ? -35.910 13.327 17.207 1.00 64.69 169 SER A O 1
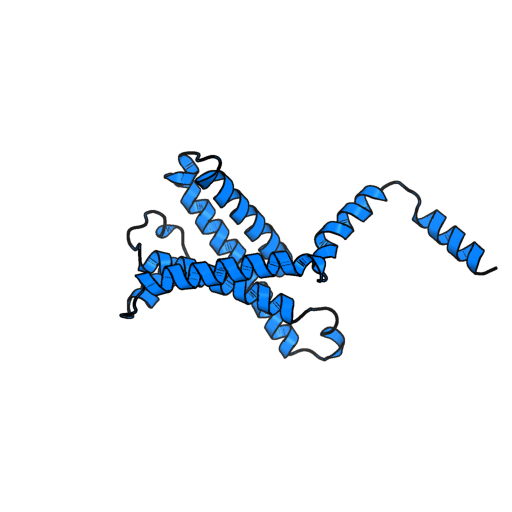ATOM 1383 N N . MET A 1 170 ? -36.987 14.040 15.352 1.00 68.69 170 MET A N 1
ATOM 1384 C CA . MET A 1 170 ? -38.264 14.276 16.033 1.00 68.69 170 MET A CA 1
ATOM 1385 C C . MET A 1 170 ? -38.916 12.960 16.462 1.00 68.69 170 MET A C 1
ATOM 1387 O O . MET A 1 170 ? -39.213 12.808 17.642 1.00 68.69 170 MET A O 1
ATOM 1391 N N . LEU A 1 171 ? -38.977 11.957 15.579 1.00 71.56 171 LEU A N 1
ATOM 1392 C CA . LEU A 1 171 ? -39.526 10.630 15.905 1.00 71.56 171 LEU A CA 1
ATOM 1393 C C . LEU A 1 171 ? -38.788 9.934 17.062 1.00 71.56 171 LEU A C 1
ATOM 1395 O O . LEU A 1 171 ? -39.390 9.226 17.867 1.00 71.56 171 LEU A O 1
ATOM 1399 N N . LYS A 1 172 ? -37.465 10.120 17.165 1.00 71.25 172 LYS A N 1
ATOM 1400 C CA . LYS A 1 172 ? -36.670 9.556 18.265 1.00 71.25 172 LYS A CA 1
ATOM 1401 C C . LYS A 1 172 ? -36.911 10.302 19.579 1.00 71.25 172 LYS A C 1
ATOM 1403 O O . LYS A 1 172 ? -36.888 9.666 20.625 1.00 71.25 172 LYS A O 1
ATOM 1408 N N . ARG A 1 173 ? -37.157 11.619 19.538 1.00 73.19 173 ARG A N 1
ATOM 1409 C CA . ARG A 1 173 ? -37.546 12.414 20.718 1.00 73.19 173 ARG A CA 1
ATOM 1410 C C . ARG A 1 173 ? -38.952 12.060 21.200 1.00 73.19 173 ARG A C 1
ATOM 1412 O O . ARG A 1 173 ? -39.123 11.885 22.398 1.00 73.19 173 ARG A O 1
ATOM 1419 N N . GLU A 1 174 ? -39.903 11.888 20.284 1.00 78.62 174 GLU A N 1
ATOM 1420 C CA . GLU A 1 174 ? -41.280 11.466 20.583 1.00 78.62 174 GLU A CA 1
ATOM 1421 C C . GLU A 1 174 ? -41.309 10.102 21.279 1.00 78.62 174 GLU A C 1
ATOM 1423 O O . GLU A 1 174 ? -41.836 9.987 22.379 1.00 78.62 174 GLU A O 1
ATOM 1428 N N . LYS A 1 175 ? -40.616 9.097 20.727 1.00 78.12 175 LYS A N 1
ATOM 1429 C CA . LYS A 1 175 ? -40.520 7.769 21.358 1.00 78.12 175 LYS A CA 1
ATOM 1430 C C . LYS A 1 175 ? -39.846 7.769 22.730 1.00 78.12 175 LYS A C 1
ATOM 1432 O O . LYS A 1 175 ? -40.173 6.936 23.568 1.00 78.12 175 LYS A O 1
ATOM 1437 N N . ILE A 1 176 ? -38.863 8.645 22.952 1.00 77.94 176 ILE A N 1
ATOM 1438 C CA . ILE A 1 176 ? -38.224 8.781 24.270 1.00 77.94 176 ILE A CA 1
ATOM 1439 C C . ILE A 1 176 ? -39.198 9.428 25.260 1.00 77.94 176 ILE A C 1
ATOM 1441 O O . ILE A 1 176 ? -39.243 9.006 26.409 1.00 77.94 176 ILE A O 1
ATOM 1445 N N . ALA A 1 177 ? -39.981 10.416 24.820 1.00 77.69 177 ALA A N 1
ATOM 1446 C CA . ALA A 1 177 ? -40.996 11.054 25.652 1.00 77.69 177 ALA A CA 1
ATOM 1447 C C . ALA A 1 177 ? -42.135 10.086 26.021 1.00 77.69 177 ALA A C 1
ATOM 1449 O O . ALA A 1 177 ? -42.537 10.054 27.178 1.00 77.69 177 ALA A O 1
ATOM 1450 N N . GLU A 1 178 ? -42.595 9.254 25.081 1.00 80.75 178 GLU A N 1
ATOM 1451 C CA . GLU A 1 178 ? -43.610 8.217 25.334 1.00 80.75 178 GLU A CA 1
ATOM 1452 C C . GLU A 1 178 ? -43.126 7.109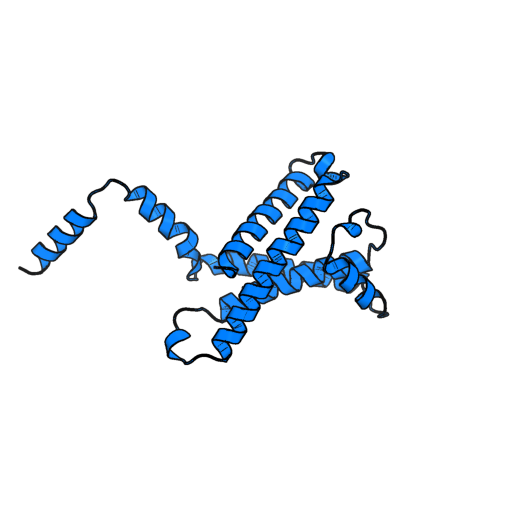 26.279 1.00 80.75 178 GLU A C 1
ATOM 1454 O O . GLU A 1 178 ? -43.926 6.554 27.018 1.00 80.75 178 GLU A O 1
ATOM 1459 N N . GLY A 1 179 ? -41.831 6.772 26.272 1.00 71.62 179 GLY A N 1
ATOM 1460 C CA . GLY A 1 179 ? -41.269 5.744 27.157 1.00 71.62 179 GLY A CA 1
ATOM 1461 C C . GLY A 1 179 ? -40.921 6.222 28.573 1.00 71.62 179 GLY A C 1
ATOM 1462 O O . GLY A 1 179 ? -40.482 5.411 29.386 1.00 71.62 179 GLY A O 1
ATOM 1463 N N . LEU A 1 180 ? -41.044 7.525 28.850 1.00 63.88 180 LEU A N 1
ATOM 1464 C CA . LEU A 1 180 ? -40.769 8.145 30.154 1.00 63.88 180 LEU A CA 1
ATOM 1465 C C . LEU A 1 180 ? -42.046 8.505 30.938 1.00 63.88 180 LEU A C 1
ATOM 1467 O O . LEU A 1 180 ? -41.932 8.950 32.082 1.00 63.88 180 LEU A O 1
ATOM 1471 N N . LEU A 1 181 ? -43.224 8.330 30.330 1.00 51.84 181 LEU A N 1
ATOM 1472 C CA . LEU A 1 181 ? -44.549 8.454 30.949 1.00 51.84 181 LEU A CA 1
ATOM 1473 C C . LEU A 1 181 ? -45.099 7.069 31.308 1.00 51.84 181 LEU A C 1
ATOM 1475 O O . LEU A 1 181 ? -45.790 6.986 32.347 1.00 51.84 181 LEU A O 1
#

Mean predicted aligned error: 8.43 Å

pLDDT: mean 86.66, std 11.73, range [51.84, 98.06]

InterPro domains:
  IPR023234 NarG-like domain [PF02665] (44-159)
  IPR036197 NarG-like superfamily [SSF103501] (2-159)

Foldseek 3Di:
DLQVQLVVQLVVLVVVLCCCVPPVPDVCCPVNCVVLVSLLSNQVSLVSNLVVLVVVQVCLVPDDPVVVVVDDPVLSVLSNLLSVLVLVLLLLVCLVVVPPPSLVSVPDSNVVNVVVNVDPDPSVVVNVVSVVVSVVSVVVSVVCCVVDPVVCVVCVVVVCVVCPPPPVVVVVVVVVVVVVD